Protein AF-A0A840IXZ2-F1 (afdb_monomer)

Secondary structure (DSSP, 8-state):
----S--TTSHHHHHHHTTPPPHHHHHHHHHHHHHHHHHHHHPPPPPP---TT------HHHHHHHHHHHHHS-HHHHHHHHHHHHHHHHHHHHTT----HHHHHHHHHHTTGGGSTTT---S-SSHHHHHHHHHHHHHHHTT--HHHHHHHHHHHHHTTSSS--GGG-HHHHHHHHHHHHHHH-TTGGGS-HHHHHHHHHHS--TTHHHHHHHHHHHHHHHSTTSHHHHHHHTTTHHHHHT-GGG--

Organism: NCBI:txid1181879

Sequence (248 aa):
MTAGRTTLGSRKWAATTRGELSLRDRLAFARDAVVGQLSALTGPRARAAGVAGREPPDTPLVRDVVALAESAYPRALFEHCLRCWWWGSILSTMDELAVDDELLYVSCLLHDFALTERYRVGEAHCFAVHGGDIAFATLAGYGAPTAFAERAAEAVTAHMNVRVSSGLGPEAVALQAAAHLDVGGTRARELPRAAIERVVARHPRDGFTACFLDLMRTEAAQRPHSRAAVLWRLGMRLPASVNPLDRR

Foldseek 3Di:
DDPDPDCQLFLVVCVVQLQFADPVRLVVQLVLLVVLVVCLVVDDAADDWDLPPDDQDDDPLLVQLLVVLVVFDDLLLQLLLVQLLSQLVRVCVVVVFPDDSNLLSSLSSQLQSCLTPVQVDDDGLASLLSSLVVQLVSCVVVVHDNVSSSLSSRLSSQLLGSADDCVSGSSSRSSNQSSCCSQQVRCVRHHDPVSLVVSCVVRPNPCNLVVVLVSLVVSCVVNVRHSSVSCVVVPSNVSRVVHPSPPD

pLDDT: mean 91.69, std 11.73, range [30.89, 98.88]

Solvent-accessible surface area (backbone atoms only — not comparable to full-atom values): 13105 Å² total; per-residue (Å²): 137,87,86,81,86,71,54,79,44,32,55,78,42,29,74,77,46,39,32,46,46,51,76,67,51,48,53,53,52,50,53,50,40,53,54,51,56,57,47,49,77,70,50,64,69,55,44,96,68,81,68,81,87,73,72,83,70,86,45,73,66,46,53,54,51,49,56,50,35,64,75,62,40,61,68,37,56,41,30,46,24,56,46,22,33,56,41,16,55,41,51,23,62,76,68,71,43,86,54,57,63,60,54,36,41,53,25,30,53,32,32,61,47,23,72,28,86,92,46,46,80,68,90,44,32,20,50,33,43,42,7,10,54,50,34,26,54,51,35,44,73,69,66,45,56,66,74,57,20,51,50,29,14,29,14,17,18,24,32,77,39,83,71,61,53,73,90,63,35,46,42,19,42,22,44,19,52,11,47,41,24,74,47,42,31,42,60,53,57,36,46,42,68,70,55,53,52,54,51,41,70,77,36,55,66,68,65,24,61,62,54,51,51,55,46,50,52,52,48,23,68,76,26,64,45,10,62,64,19,50,44,53,76,72,43,49,64,54,40,34,74,67,23,66,86,76,62,129

Radius of gyration: 16.65 Å; Cα contacts (8 Å, |Δi|>4): 376; chains: 1; bounding box: 44×42×48 Å

Mean predicted aligned error: 4.41 Å

Nearest PDB structures (foldseek):
  6dkd-assembly2_C  TM=8.472E-01  e=5.803E-09  Saccharomyces cerevisiae YJM789
  6dk9-assembly4_F  TM=8.385E-01  e=4.805E-09  Saccharomyces cerevisiae YJM789
  6dka-assembly4_F  TM=8.137E-01  e=1.022E-08  Saccharomyces cerevisiae YJM789
  2ot3-assembly1_A  TM=2.450E-01  e=2.446E+00  Homo sapiens

Structure (mmCIF, N/CA/C/O backbone):
data_AF-A0A840IXZ2-F1
#
_entry.id   AF-A0A840IXZ2-F1
#
loop_
_atom_site.group_PDB
_atom_site.id
_atom_site.type_symbol
_atom_site.label_atom_id
_atom_site.label_alt_id
_atom_site.label_comp_id
_atom_site.label_asym_id
_atom_site.label_entity_id
_atom_site.label_seq_id
_atom_site.pdbx_PDB_ins_code
_atom_site.Cartn_x
_atom_site.Cartn_y
_atom_site.Cartn_z
_atom_site.occupancy
_atom_site.B_iso_or_equiv
_atom_site.auth_seq_id
_atom_site.auth_comp_id
_atom_site.auth_asym_id
_atom_site.auth_atom_id
_atom_site.pdbx_PDB_model_num
ATOM 1 N N . MET A 1 1 ? 17.299 4.916 28.066 1.00 30.89 1 MET A N 1
ATOM 2 C CA . MET A 1 1 ? 15.826 4.786 27.997 1.00 30.89 1 MET A CA 1
ATOM 3 C C . MET A 1 1 ? 15.335 5.487 26.734 1.00 30.89 1 MET A C 1
ATOM 5 O O . MET A 1 1 ? 15.218 6.702 26.716 1.00 30.89 1 MET A O 1
ATOM 9 N N . THR A 1 2 ? 15.157 4.744 25.642 1.00 31.33 2 THR A N 1
ATOM 10 C CA . THR A 1 2 ? 14.733 5.247 24.321 1.00 31.33 2 THR A CA 1
ATOM 11 C C . THR A 1 2 ? 13.228 5.051 24.144 1.00 31.33 2 THR A C 1
ATOM 13 O O . THR A 1 2 ? 12.793 4.103 23.496 1.00 31.33 2 THR A O 1
ATOM 16 N N . ALA A 1 3 ? 12.423 5.924 24.745 1.00 31.42 3 ALA A N 1
ATOM 17 C CA . ALA A 1 3 ? 10.995 6.002 24.453 1.00 31.42 3 ALA A CA 1
ATOM 18 C C . ALA A 1 3 ? 10.799 6.825 23.162 1.00 31.42 3 ALA A C 1
ATOM 20 O O . ALA A 1 3 ? 11.215 7.980 23.120 1.00 31.42 3 ALA A O 1
ATOM 21 N N . GLY A 1 4 ? 10.216 6.239 22.103 1.00 36.47 4 GLY A N 1
ATOM 22 C CA . GLY A 1 4 ? 9.693 7.015 20.958 1.00 36.47 4 GLY A CA 1
ATOM 23 C C . GLY A 1 4 ? 9.990 6.534 19.527 1.00 36.47 4 GLY A C 1
ATOM 24 O O . GLY A 1 4 ? 9.574 7.196 18.584 1.00 36.47 4 GLY A O 1
ATOM 25 N N . ARG A 1 5 ? 10.677 5.406 19.309 1.00 46.12 5 ARG A N 1
ATOM 26 C CA . ARG A 1 5 ? 10.828 4.776 17.974 1.00 46.12 5 ARG A CA 1
ATOM 27 C C . ARG A 1 5 ? 9.847 3.594 17.927 1.00 46.12 5 ARG A C 1
ATOM 29 O O . ARG A 1 5 ? 10.038 2.685 18.714 1.00 46.12 5 ARG A O 1
ATOM 36 N N . THR A 1 6 ? 8.770 3.492 17.152 1.00 55.88 6 THR A N 1
ATOM 37 C CA . THR A 1 6 ? 8.300 4.153 15.927 1.00 55.88 6 THR A CA 1
ATOM 38 C C . THR A 1 6 ? 6.788 3.895 15.810 1.00 55.88 6 THR A C 1
ATOM 40 O O . THR A 1 6 ? 6.382 2.799 15.429 1.00 55.88 6 THR A O 1
ATOM 43 N N . THR A 1 7 ? 5.949 4.875 16.149 1.00 72.81 7 THR A N 1
ATOM 44 C CA . THR A 1 7 ? 4.504 4.854 15.833 1.00 72.81 7 THR A CA 1
ATOM 45 C C . THR A 1 7 ? 4.177 5.689 14.597 1.00 72.81 7 THR A C 1
ATOM 47 O O . THR A 1 7 ? 3.025 5.752 14.194 1.00 72.81 7 THR A O 1
ATOM 50 N N . LEU A 1 8 ? 5.173 6.346 13.992 1.00 86.69 8 LEU A N 1
ATOM 51 C CA . LEU A 1 8 ? 4.990 7.165 12.797 1.00 86.69 8 LEU A CA 1
ATOM 52 C C . LEU A 1 8 ? 4.311 6.344 11.701 1.00 86.69 8 LEU A C 1
ATOM 54 O O . LEU A 1 8 ? 4.732 5.229 11.399 1.00 86.69 8 LEU A O 1
ATOM 58 N N . GLY A 1 9 ? 3.259 6.906 11.117 1.00 85.62 9 GLY A N 1
ATOM 59 C CA . GLY A 1 9 ? 2.484 6.248 10.074 1.00 85.62 9 GLY A CA 1
ATOM 60 C C . GLY A 1 9 ? 1.507 5.182 10.559 1.00 85.62 9 GLY A C 1
ATOM 61 O O . GLY A 1 9 ? 0.856 4.599 9.704 1.00 85.62 9 GLY A O 1
ATOM 62 N N . SER A 1 10 ? 1.382 4.933 11.869 1.00 93.38 10 SER A N 1
ATOM 63 C CA . SER A 1 10 ? 0.299 4.097 12.397 1.00 93.38 10 SER A CA 1
ATOM 64 C C . SER A 1 10 ? -1.013 4.865 12.484 1.00 93.38 10 SER A C 1
ATOM 66 O O . SER A 1 10 ? -1.000 6.104 12.521 1.00 93.38 10 SER A O 1
ATOM 68 N N . ARG A 1 11 ? -2.152 4.172 12.615 1.00 93.56 11 ARG A N 1
ATOM 69 C CA . ARG A 1 11 ? -3.431 4.871 12.829 1.00 93.56 11 ARG A CA 1
ATOM 70 C C . ARG A 1 11 ? -3.442 5.656 14.137 1.00 93.56 11 ARG A C 1
ATOM 72 O O . ARG A 1 11 ? -3.972 6.760 14.190 1.00 93.56 11 ARG A O 1
AT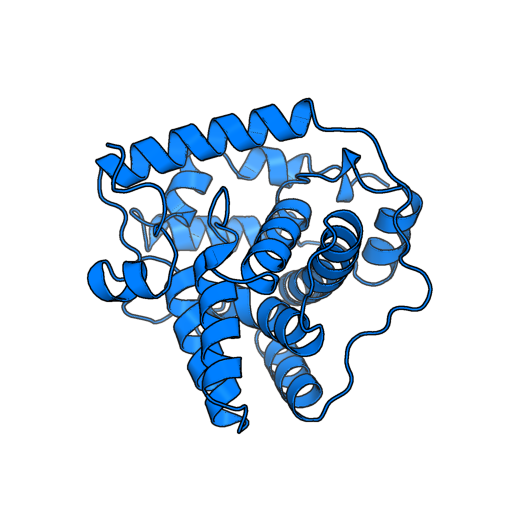OM 79 N N . LYS A 1 12 ? -2.801 5.134 15.190 1.00 93.06 12 LYS A N 1
ATOM 80 C CA . LYS A 1 12 ? -2.682 5.838 16.482 1.00 93.06 12 LYS A CA 1
ATOM 81 C C . LYS A 1 12 ? -1.940 7.169 16.343 1.00 93.06 12 LYS A C 1
ATOM 83 O O . LYS A 1 12 ? -2.316 8.146 16.981 1.00 93.06 12 LYS A O 1
ATOM 88 N N . TRP A 1 13 ? -0.880 7.206 15.537 1.00 93.19 13 TRP A N 1
ATOM 89 C CA . TRP A 1 13 ? -0.180 8.451 15.219 1.00 93.19 13 TRP A CA 1
ATOM 90 C C . TRP A 1 13 ? -1.036 9.361 14.335 1.00 93.19 13 TRP A C 1
ATOM 92 O O . TRP A 1 13 ? -1.151 10.552 14.607 1.00 93.19 13 TRP A O 1
ATOM 102 N N . ALA A 1 14 ? -1.691 8.797 13.321 1.00 93.12 14 ALA A N 1
ATOM 103 C CA . ALA A 1 14 ? -2.552 9.549 12.421 1.00 93.12 14 ALA A CA 1
ATOM 104 C C . ALA A 1 14 ? -3.742 10.208 13.140 1.00 93.12 14 ALA A C 1
ATOM 106 O O . ALA A 1 14 ? -4.127 11.314 12.778 1.00 93.12 14 ALA A O 1
ATOM 107 N N . ALA A 1 15 ? -4.274 9.589 14.195 1.00 92.12 15 ALA A N 1
ATOM 108 C CA . ALA A 1 15 ? -5.364 10.149 14.991 1.00 92.12 15 ALA A CA 1
ATOM 109 C C . ALA A 1 15 ? -5.005 11.491 15.655 1.00 92.12 15 ALA A C 1
ATOM 111 O O . ALA A 1 15 ? -5.891 12.307 15.899 1.00 92.12 15 ALA A O 1
ATOM 112 N N . THR A 1 16 ? -3.721 11.743 15.941 1.00 92.19 16 THR A N 1
ATOM 113 C CA . THR A 1 16 ? -3.273 12.995 16.573 1.00 92.19 16 THR A CA 1
ATOM 114 C C . THR A 1 16 ? -2.651 13.976 15.587 1.00 92.19 16 THR A C 1
ATOM 116 O O . THR A 1 16 ? -2.766 15.182 15.786 1.00 92.19 16 THR A O 1
ATOM 119 N N . THR A 1 17 ? -2.008 13.493 14.522 1.00 92.56 17 THR A N 1
ATOM 120 C CA . THR A 1 17 ? -1.293 14.347 13.555 1.00 92.56 17 THR A CA 1
ATOM 121 C C . THR A 1 17 ? -2.028 14.540 12.236 1.00 92.56 17 THR A C 1
ATOM 123 O O . THR A 1 17 ? -1.580 15.315 11.393 1.00 92.56 17 THR A O 1
ATOM 126 N N . ARG A 1 18 ? -3.104 13.780 11.997 1.00 92.19 18 ARG A N 1
ATOM 127 C CA . ARG A 1 18 ? -3.798 13.675 10.703 1.00 92.19 18 ARG A CA 1
ATOM 128 C C . ARG A 1 18 ? -2.861 13.339 9.534 1.00 92.19 18 ARG A C 1
ATOM 130 O O . ARG A 1 18 ? -3.165 13.643 8.385 1.00 92.19 18 ARG A O 1
ATOM 137 N N . GLY A 1 19 ? -1.706 12.727 9.800 1.00 91.75 19 GLY A N 1
ATOM 138 C CA . GLY A 1 19 ? -0.713 12.408 8.775 1.00 91.75 19 GLY A CA 1
ATOM 139 C C . GLY A 1 19 ? 0.355 13.476 8.529 1.00 91.75 19 GLY A C 1
ATOM 140 O O . GLY A 1 19 ? 1.213 13.271 7.667 1.00 91.75 19 GLY A O 1
ATOM 141 N N . GLU A 1 20 ? 0.327 14.592 9.258 1.00 94.56 20 GLU A N 1
ATOM 142 C CA . GLU A 1 20 ? 1.314 15.659 9.119 1.00 94.56 20 GLU A CA 1
ATOM 143 C C . GLU A 1 20 ? 2.621 15.311 9.846 1.00 94.56 20 GLU A C 1
ATOM 145 O O . GLU A 1 20 ? 2.628 14.906 11.010 1.00 94.56 20 GLU A O 1
ATOM 150 N N . LEU A 1 21 ? 3.755 15.473 9.161 1.00 93.44 21 LEU A N 1
ATOM 151 C CA . LEU A 1 21 ? 5.077 15.317 9.761 1.00 93.44 21 LEU A CA 1
ATOM 152 C C . LEU A 1 21 ? 5.586 16.659 10.287 1.00 93.44 21 LEU A C 1
ATOM 154 O O . LEU A 1 21 ? 5.724 17.620 9.519 1.00 93.44 21 LEU A O 1
ATOM 158 N N . SER A 1 22 ? 5.991 16.697 11.559 1.00 93.12 22 SER A N 1
ATOM 159 C CA . SER A 1 22 ? 6.751 17.827 12.102 1.00 93.12 22 SER A CA 1
ATOM 160 C C . SER A 1 22 ? 8.110 17.969 11.402 1.00 93.12 22 SER A C 1
ATOM 162 O O . SER A 1 22 ? 8.598 17.043 10.752 1.00 93.12 22 SER A O 1
ATOM 164 N N . LEU A 1 23 ? 8.790 19.110 11.564 1.00 92.25 23 LEU A N 1
ATOM 165 C CA . LEU A 1 23 ? 10.150 19.299 11.030 1.00 92.25 23 LEU A CA 1
ATOM 166 C C . LEU A 1 23 ? 11.119 18.190 11.474 1.00 92.25 23 LEU A C 1
ATOM 168 O O . LEU A 1 23 ? 11.908 17.704 10.665 1.00 92.25 23 LEU A O 1
ATOM 172 N N . ARG A 1 24 ? 11.034 17.770 12.742 1.00 92.31 24 ARG A N 1
ATOM 173 C CA . ARG A 1 24 ? 11.875 16.701 13.297 1.00 92.31 24 ARG A CA 1
ATOM 174 C C . ARG A 1 24 ? 11.543 15.349 12.668 1.00 92.31 24 ARG A C 1
ATOM 176 O O . ARG A 1 24 ? 12.462 14.631 12.281 1.00 92.31 24 ARG A O 1
ATOM 183 N N . ASP A 1 25 ? 10.257 15.043 12.502 1.00 92.62 25 ASP A N 1
ATOM 184 C CA . ASP A 1 25 ? 9.816 13.787 11.887 1.00 92.62 25 ASP A CA 1
ATOM 185 C C . ASP A 1 25 ? 10.221 13.712 10.416 1.00 92.62 25 ASP A C 1
ATOM 187 O O . ASP A 1 25 ? 10.679 12.668 9.963 1.00 92.62 25 ASP A O 1
ATOM 191 N N . ARG A 1 26 ? 10.139 14.827 9.677 1.00 94.00 26 ARG A N 1
ATOM 192 C CA . ARG A 1 26 ? 10.594 14.895 8.280 1.00 94.00 26 ARG A CA 1
ATOM 193 C C . ARG A 1 26 ? 12.081 14.580 8.148 1.00 94.00 26 ARG A C 1
ATOM 195 O O . ARG A 1 26 ? 12.455 13.813 7.265 1.00 94.00 26 ARG A O 1
ATOM 202 N N . LEU A 1 27 ? 12.921 15.135 9.024 1.00 92.00 27 LEU A N 1
ATOM 203 C CA . LEU A 1 27 ? 14.363 14.867 9.025 1.00 92.00 27 LEU A CA 1
ATOM 204 C C . LEU A 1 27 ? 14.673 13.410 9.394 1.00 92.00 27 LEU A C 1
ATOM 206 O O . LEU A 1 27 ? 15.481 12.766 8.725 1.00 92.00 27 LEU A O 1
ATOM 210 N N . ALA A 1 28 ? 14.017 12.874 10.428 1.00 90.75 28 ALA A N 1
ATOM 211 C CA . ALA A 1 28 ? 14.195 11.484 10.842 1.00 90.75 28 ALA A CA 1
ATOM 212 C C . ALA A 1 28 ? 13.749 10.503 9.747 1.00 90.75 28 ALA A C 1
ATOM 214 O O . ALA A 1 28 ? 14.499 9.596 9.388 1.00 90.75 28 ALA A O 1
ATOM 215 N N . PHE A 1 29 ? 12.571 10.735 9.165 1.00 92.75 29 PHE A N 1
ATOM 216 C CA . PHE A 1 29 ? 12.035 9.941 8.064 1.00 92.75 29 PHE A CA 1
ATOM 217 C C . PHE A 1 29 ? 12.949 9.995 6.837 1.00 92.75 29 PHE A C 1
ATOM 219 O O . PHE A 1 29 ? 13.221 8.965 6.226 1.00 92.75 29 PHE A O 1
ATOM 226 N N . ALA A 1 30 ? 13.475 11.178 6.498 1.00 93.06 30 ALA A N 1
ATOM 227 C CA . ALA A 1 30 ? 14.384 11.334 5.371 1.00 93.06 30 ALA A CA 1
ATOM 228 C C . ALA A 1 30 ? 15.694 10.563 5.557 1.00 93.06 30 ALA A C 1
ATOM 230 O O . ALA A 1 30 ? 16.124 9.849 4.651 1.00 93.06 30 ALA A O 1
ATOM 231 N N . ARG A 1 31 ? 16.300 10.654 6.747 1.00 92.69 31 ARG A N 1
ATOM 232 C CA . ARG A 1 31 ? 17.483 9.859 7.0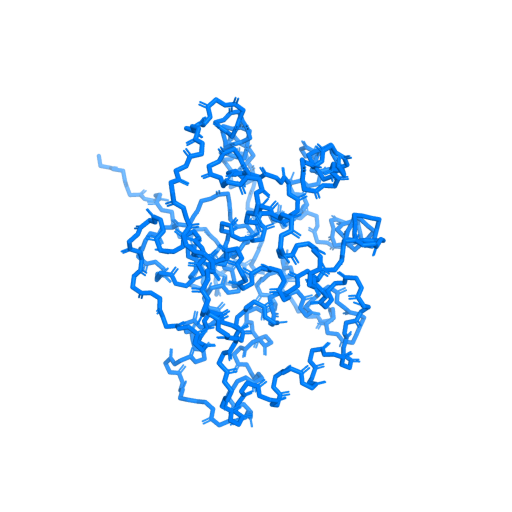96 1.00 92.69 31 ARG A CA 1
ATOM 233 C C . ARG A 1 31 ? 17.200 8.369 6.931 1.00 92.69 31 ARG A C 1
ATOM 235 O O . ARG A 1 31 ? 17.983 7.665 6.297 1.00 92.69 31 ARG A O 1
ATOM 242 N N . ASP A 1 32 ? 16.091 7.893 7.488 1.00 90.69 32 ASP A N 1
ATOM 243 C CA . ASP A 1 32 ? 15.745 6.476 7.441 1.00 90.69 32 ASP A CA 1
ATOM 244 C C . ASP A 1 32 ? 15.507 6.020 5.990 1.00 90.69 32 ASP A C 1
ATOM 246 O O . ASP A 1 32 ? 15.979 4.946 5.612 1.00 90.69 32 ASP A O 1
ATOM 250 N N . ALA A 1 33 ? 14.863 6.845 5.153 1.00 90.12 33 ALA A N 1
ATOM 251 C CA . ALA A 1 33 ? 14.629 6.565 3.733 1.00 90.12 33 ALA A CA 1
ATOM 252 C C . ALA A 1 33 ? 15.939 6.397 2.951 1.00 90.12 33 ALA A C 1
ATOM 254 O O . ALA A 1 33 ? 16.087 5.431 2.201 1.00 90.12 33 ALA A O 1
ATOM 255 N N . VAL A 1 34 ? 16.913 7.286 3.173 1.00 88.56 34 VAL A N 1
ATOM 256 C CA . VAL A 1 34 ? 18.246 7.197 2.554 1.00 88.56 34 VAL A CA 1
ATOM 257 C C . VAL A 1 34 ? 18.962 5.915 2.987 1.00 88.56 34 VAL A C 1
ATOM 259 O O . VAL A 1 34 ? 19.472 5.175 2.146 1.00 88.56 34 VAL A O 1
ATOM 262 N N . VAL A 1 35 ? 18.949 5.595 4.286 1.00 86.38 35 VAL A N 1
ATOM 263 C CA . VAL A 1 35 ? 19.539 4.347 4.806 1.00 86.38 35 VAL A CA 1
ATOM 264 C C . VAL A 1 35 ? 18.859 3.116 4.194 1.00 86.38 35 VAL A C 1
ATOM 266 O O . VAL A 1 35 ? 19.535 2.147 3.839 1.00 86.38 35 VAL A O 1
ATOM 269 N N . GLY A 1 36 ? 17.533 3.146 4.042 1.00 83.00 36 GLY A N 1
ATOM 270 C CA . GLY A 1 36 ? 16.759 2.082 3.404 1.00 83.00 36 GLY A CA 1
ATOM 271 C C . GLY A 1 36 ? 17.148 1.866 1.941 1.00 83.00 36 GLY A C 1
ATOM 272 O O . GLY A 1 36 ? 17.416 0.732 1.545 1.00 83.00 36 GLY A O 1
ATOM 273 N N . GLN A 1 37 ? 17.259 2.944 1.160 1.00 81.44 37 GLN A N 1
ATOM 274 C CA . GLN A 1 37 ? 17.685 2.880 -0.243 1.00 81.44 37 GLN A CA 1
ATOM 275 C C . GLN A 1 37 ? 19.104 2.318 -0.395 1.00 81.44 37 GLN A C 1
ATOM 277 O O . GLN A 1 37 ? 19.325 1.435 -1.221 1.00 81.44 37 GLN A O 1
ATOM 282 N N . LEU A 1 38 ? 20.055 2.769 0.430 1.00 83.19 38 LEU A N 1
ATOM 283 C CA . LEU A 1 38 ? 21.427 2.251 0.406 1.00 83.19 38 LEU A CA 1
ATOM 284 C C . LEU A 1 38 ? 21.480 0.759 0.755 1.00 83.19 38 LEU A C 1
ATOM 286 O O . LEU A 1 38 ? 22.187 -0.005 0.102 1.00 83.19 38 LEU A O 1
ATOM 290 N N . SER A 1 39 ? 20.685 0.330 1.737 1.00 79.19 39 SER A N 1
ATOM 291 C CA . SER A 1 39 ? 20.615 -1.077 2.148 1.00 79.19 39 SER A CA 1
ATOM 292 C C . SER A 1 39 ? 20.048 -1.977 1.041 1.00 79.19 39 SER A C 1
ATOM 294 O O . SER A 1 39 ? 20.476 -3.118 0.893 1.00 79.19 39 SER A O 1
ATOM 296 N N . ALA A 1 40 ? 19.127 -1.472 0.211 1.00 77.38 40 ALA A N 1
ATOM 297 C CA . ALA A 1 40 ? 18.591 -2.217 -0.931 1.00 77.38 40 ALA A CA 1
ATOM 298 C C . ALA A 1 40 ? 19.651 -2.492 -2.022 1.00 77.38 40 ALA A C 1
ATOM 300 O O . ALA A 1 40 ? 19.559 -3.494 -2.735 1.00 77.38 40 ALA A O 1
ATOM 301 N N . LEU A 1 41 ? 20.689 -1.650 -2.130 1.00 76.06 41 LEU A N 1
ATOM 302 C CA . LEU A 1 41 ? 21.799 -1.833 -3.076 1.00 76.06 41 LEU A CA 1
ATOM 303 C C . LEU A 1 41 ? 22.804 -2.906 -2.642 1.00 76.06 41 LEU A C 1
ATOM 305 O O . LEU A 1 41 ? 23.556 -3.404 -3.481 1.00 76.06 41 LEU A O 1
ATOM 309 N N . THR A 1 42 ? 22.836 -3.269 -1.361 1.00 77.25 42 THR A N 1
ATOM 310 C CA . THR A 1 42 ? 23.760 -4.266 -0.790 1.00 77.25 42 THR A CA 1
ATOM 311 C C . THR A 1 42 ? 23.038 -5.467 -0.178 1.00 77.25 42 THR A C 1
ATOM 313 O O . THR A 1 42 ? 23.688 -6.346 0.385 1.00 77.25 42 THR A O 1
ATOM 316 N N . GLY A 1 43 ? 21.710 -5.523 -0.317 1.00 67.75 43 GLY A N 1
ATOM 317 C CA . GLY A 1 43 ? 20.861 -6.571 0.237 1.00 67.75 43 GLY A CA 1
ATOM 318 C C . GLY A 1 43 ? 21.197 -7.984 -0.259 1.00 67.75 43 GLY A C 1
ATOM 319 O O . GLY A 1 43 ? 21.894 -8.151 -1.271 1.00 67.75 43 GLY A O 1
ATOM 320 N N . PRO A 1 44 ? 20.705 -9.010 0.460 1.00 72.94 44 PRO A N 1
ATOM 321 C CA . PRO A 1 44 ? 20.995 -10.404 0.160 1.00 72.94 44 PRO A CA 1
ATOM 322 C C . PRO A 1 44 ? 20.554 -10.790 -1.258 1.00 72.94 44 PRO A C 1
ATOM 324 O O . PRO A 1 44 ? 19.644 -10.204 -1.845 1.00 72.94 44 PRO A O 1
ATOM 327 N N . ARG A 1 45 ? 21.246 -11.782 -1.826 1.00 74.44 45 ARG A N 1
ATOM 328 C CA . ARG A 1 45 ? 20.915 -12.350 -3.140 1.00 74.44 45 ARG A CA 1
ATOM 329 C C . ARG A 1 45 ? 19.708 -13.280 -3.054 1.00 74.44 45 ARG A C 1
ATOM 331 O O . ARG A 1 45 ? 19.311 -13.691 -1.964 1.00 74.44 45 ARG A O 1
ATOM 338 N N . ALA A 1 46 ? 19.181 -13.611 -4.230 1.00 73.50 46 ALA A N 1
ATOM 339 C CA . ALA A 1 46 ? 17.953 -14.361 -4.400 1.00 73.50 46 ALA A CA 1
ATOM 340 C C . ALA A 1 46 ? 17.914 -15.628 -3.543 1.00 73.50 46 ALA A C 1
ATOM 342 O O . ALA A 1 46 ? 18.855 -16.425 -3.548 1.00 73.50 46 ALA A O 1
ATOM 343 N N . ARG A 1 47 ? 16.806 -15.802 -2.825 1.00 74.12 47 ARG A N 1
ATOM 344 C CA . ARG A 1 47 ? 16.481 -17.029 -2.094 1.00 74.12 47 ARG A CA 1
ATOM 345 C C . ARG A 1 47 ? 15.439 -17.811 -2.883 1.00 74.12 47 ARG A C 1
ATOM 347 O O . ARG A 1 47 ? 14.737 -17.246 -3.720 1.00 74.12 47 ARG A O 1
ATOM 354 N N . ALA A 1 48 ? 15.342 -19.116 -2.636 1.00 63.72 48 ALA A N 1
ATOM 355 C CA . ALA A 1 48 ? 14.241 -19.897 -3.185 1.00 63.72 48 ALA A CA 1
ATOM 356 C C . ALA A 1 48 ? 12.922 -19.290 -2.686 1.00 63.72 48 ALA A C 1
ATOM 358 O O . ALA A 1 48 ? 12.690 -19.206 -1.484 1.00 63.72 48 ALA A O 1
ATOM 359 N N . ALA A 1 49 ? 12.093 -18.832 -3.618 1.00 61.91 49 ALA A N 1
ATOM 360 C CA . ALA A 1 49 ? 10.809 -18.221 -3.331 1.00 61.91 49 ALA A CA 1
ATOM 361 C C . ALA A 1 49 ? 9.757 -18.916 -4.198 1.00 61.91 49 ALA A C 1
ATOM 363 O O . ALA A 1 49 ? 9.801 -18.852 -5.432 1.00 61.91 49 ALA A O 1
ATOM 364 N N . GLY A 1 50 ? 8.854 -19.650 -3.552 1.00 57.44 50 GLY A N 1
ATOM 365 C CA . GLY A 1 50 ? 7.760 -20.333 -4.229 1.00 57.44 50 GLY A CA 1
ATOM 366 C C . GLY A 1 50 ? 6.673 -19.337 -4.624 1.00 57.44 50 GLY A C 1
ATOM 367 O O . GLY A 1 50 ? 6.132 -18.649 -3.769 1.00 57.44 50 GLY A O 1
ATOM 368 N N . VAL A 1 51 ? 6.346 -19.275 -5.916 1.00 55.47 51 VAL A N 1
ATOM 369 C CA . VAL A 1 51 ? 5.142 -18.582 -6.436 1.00 55.47 51 VAL A CA 1
ATOM 370 C C . VAL A 1 51 ? 4.144 -19.591 -7.022 1.00 55.47 51 VAL A C 1
ATOM 372 O O . VAL A 1 51 ? 3.059 -19.227 -7.454 1.00 55.47 51 VAL A O 1
ATOM 375 N N . ALA A 1 52 ? 4.524 -20.868 -7.108 1.00 54.88 52 ALA A N 1
ATOM 376 C CA . ALA A 1 52 ? 3.722 -21.886 -7.772 1.00 54.88 52 ALA A CA 1
ATOM 377 C C . ALA A 1 52 ? 2.496 -22.250 -6.922 1.00 54.88 52 ALA A C 1
ATOM 379 O O . ALA A 1 52 ? 2.645 -22.620 -5.760 1.00 54.88 52 ALA A O 1
ATOM 380 N N . GLY A 1 53 ? 1.307 -22.161 -7.523 1.00 61.34 53 GLY A N 1
ATOM 381 C CA . GLY A 1 53 ? 0.056 -22.652 -6.939 1.00 61.34 53 GLY A CA 1
ATOM 382 C C . GLY A 1 53 ? -0.649 -21.718 -5.950 1.00 61.34 53 GLY A C 1
ATOM 383 O O . GLY A 1 53 ? -1.631 -22.148 -5.355 1.00 61.34 53 GLY A O 1
ATOM 384 N N . ARG A 1 54 ? -0.194 -20.469 -5.763 1.00 78.12 54 ARG A N 1
ATOM 385 C CA . ARG A 1 54 ? -1.003 -19.445 -5.076 1.00 78.12 54 ARG A CA 1
ATOM 386 C C . ARG A 1 54 ? -1.990 -18.836 -6.069 1.00 78.12 54 ARG A C 1
ATOM 388 O O . ARG A 1 54 ? -1.583 -18.455 -7.159 1.00 78.12 54 ARG A O 1
ATOM 395 N N . GLU A 1 55 ? -3.245 -18.707 -5.668 1.00 88.25 55 GLU A N 1
ATOM 396 C CA . GLU A 1 55 ? -4.269 -17.932 -6.374 1.00 88.25 55 GLU A CA 1
ATOM 397 C C . GLU A 1 55 ? -4.810 -16.860 -5.423 1.00 88.25 55 GLU A C 1
ATOM 399 O O . GLU A 1 55 ? -4.765 -17.073 -4.207 1.00 88.25 55 GLU A O 1
ATOM 404 N N . PRO A 1 56 ? -5.282 -15.712 -5.940 1.00 92.00 56 PRO A N 1
ATOM 405 C CA . PRO A 1 56 ? -5.930 -14.710 -5.108 1.00 92.00 56 PRO A CA 1
ATOM 406 C C . PRO A 1 56 ? -7.107 -15.316 -4.330 1.00 92.00 56 PRO A C 1
ATOM 408 O O . PRO A 1 56 ? -7.817 -16.164 -4.880 1.00 92.00 56 PRO A O 1
ATOM 411 N N . PRO A 1 57 ? -7.353 -14.878 -3.083 1.00 95.25 57 PRO A N 1
ATOM 412 C CA . PRO A 1 57 ? -8.560 -15.253 -2.355 1.00 95.25 57 PRO A CA 1
ATOM 413 C C . PRO A 1 57 ? -9.823 -14.939 -3.174 1.00 95.25 57 PRO A C 1
ATOM 415 O O . PRO A 1 57 ? -9.879 -13.918 -3.851 1.00 95.25 57 PRO A O 1
ATOM 418 N N . ASP A 1 58 ? -10.847 -15.794 -3.107 1.00 96.19 58 ASP A N 1
ATOM 419 C CA . ASP A 1 58 ? -12.099 -15.634 -3.872 1.00 96.19 58 ASP A CA 1
ATOM 420 C C . ASP A 1 58 ? -13.333 -15.650 -2.955 1.00 96.19 58 ASP A C 1
ATOM 422 O O . ASP A 1 58 ? -14.236 -16.491 -3.039 1.00 96.19 58 ASP A O 1
ATOM 426 N N . THR A 1 59 ? -13.358 -14.711 -2.014 1.00 98.06 59 THR A N 1
ATOM 427 C CA . THR A 1 59 ? -14.501 -14.494 -1.122 1.00 98.06 59 THR A CA 1
ATOM 428 C C . THR A 1 59 ? -15.464 -13.456 -1.711 1.00 98.06 59 THR A C 1
ATOM 430 O O . THR A 1 59 ? -15.083 -12.680 -2.592 1.00 98.06 59 THR A O 1
ATOM 433 N N . PRO A 1 60 ? -16.727 -13.391 -1.243 1.00 98.38 60 PRO A N 1
ATOM 434 C CA . PRO A 1 60 ? -17.645 -12.324 -1.642 1.00 98.38 60 PRO A CA 1
ATOM 435 C C . PRO A 1 60 ? -17.067 -10.921 -1.410 1.00 98.38 60 PRO A C 1
ATOM 437 O O . PRO A 1 60 ? -17.088 -10.105 -2.326 1.00 98.38 60 PRO A O 1
ATOM 440 N N . LEU A 1 61 ? -16.463 -10.690 -0.236 1.00 98.50 61 LEU A N 1
ATOM 441 C CA . LEU A 1 61 ? -15.817 -9.421 0.107 1.00 98.50 61 LEU A CA 1
ATOM 442 C C . LEU A 1 61 ? -14.721 -9.061 -0.900 1.00 98.50 61 LEU A C 1
ATOM 444 O O . LEU A 1 61 ? -14.646 -7.923 -1.359 1.00 98.50 61 LEU A O 1
ATOM 448 N N . VAL A 1 62 ? -13.883 -10.030 -1.269 1.00 98.56 62 VAL A N 1
ATOM 449 C CA . VAL A 1 62 ? -12.824 -9.807 -2.254 1.00 98.56 62 VAL A CA 1
ATOM 450 C C . VAL A 1 62 ? -13.396 -9.442 -3.615 1.00 98.56 62 VAL A C 1
ATOM 452 O O . VAL A 1 62 ? -12.919 -8.488 -4.223 1.00 98.56 62 VAL A O 1
ATOM 455 N N . ARG A 1 63 ? -14.428 -10.145 -4.090 1.00 98.56 63 ARG A N 1
ATOM 456 C CA . ARG A 1 63 ? -15.064 -9.823 -5.375 1.00 98.56 63 ARG A CA 1
ATOM 457 C C . ARG A 1 63 ? -15.638 -8.405 -5.389 1.00 98.56 63 ARG A C 1
ATOM 459 O O . ARG A 1 63 ? -15.428 -7.690 -6.368 1.00 98.56 63 ARG A O 1
ATOM 466 N N . ASP A 1 64 ? -16.275 -7.977 -4.300 1.00 98.56 64 ASP A N 1
ATOM 467 C CA . ASP A 1 64 ? -16.803 -6.614 -4.162 1.00 98.56 64 ASP A CA 1
ATOM 468 C C . ASP A 1 64 ? -15.680 -5.561 -4.187 1.00 98.56 64 ASP A C 1
ATOM 470 O O . ASP A 1 64 ? -15.769 -4.562 -4.906 1.00 98.56 64 ASP A O 1
ATOM 474 N N . VAL A 1 65 ? -14.578 -5.802 -3.464 1.00 98.62 65 VAL A N 1
ATOM 475 C CA . VAL A 1 65 ? -13.418 -4.894 -3.434 1.00 98.62 65 VAL A CA 1
ATOM 476 C C . VAL A 1 65 ? -12.684 -4.860 -4.780 1.00 98.62 65 VAL A C 1
ATOM 478 O O . VAL A 1 65 ? -12.261 -3.786 -5.208 1.00 98.62 65 VAL A O 1
ATOM 481 N N . VAL A 1 66 ? -12.555 -5.994 -5.476 1.00 98.62 66 VAL A N 1
ATOM 482 C CA . VAL A 1 66 ? -11.965 -6.064 -6.824 1.00 98.62 66 VAL A CA 1
ATOM 483 C C . VAL A 1 66 ? -12.795 -5.246 -7.809 1.00 98.62 66 VAL A C 1
ATOM 485 O O . VAL A 1 66 ? -12.232 -4.402 -8.504 1.00 98.62 66 VAL A O 1
ATOM 488 N N . ALA A 1 67 ? -14.118 -5.431 -7.828 1.00 98.38 67 ALA A N 1
ATOM 489 C CA . ALA A 1 67 ? -15.009 -4.676 -8.707 1.00 98.38 67 ALA A CA 1
A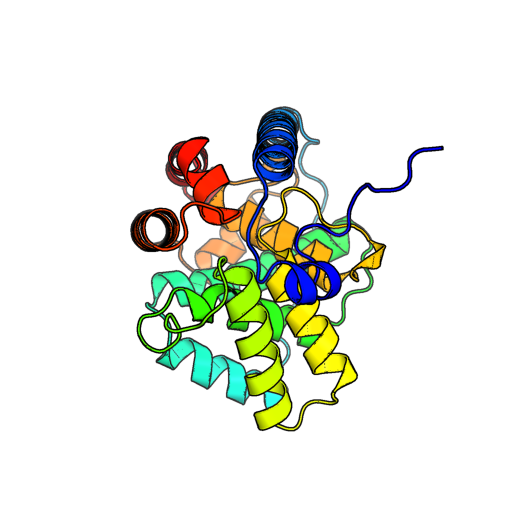TOM 490 C C . ALA A 1 67 ? -14.935 -3.165 -8.429 1.00 98.38 67 ALA A C 1
ATOM 492 O O . ALA A 1 67 ? -14.867 -2.350 -9.355 1.00 98.38 67 ALA A O 1
ATOM 493 N N . LEU A 1 68 ? -14.883 -2.779 -7.150 1.00 98.38 68 LEU A N 1
ATOM 494 C CA . LEU A 1 68 ? -14.698 -1.386 -6.762 1.00 98.38 68 LEU A CA 1
ATOM 495 C C . LEU A 1 68 ? -13.355 -0.833 -7.262 1.00 98.38 68 LEU A C 1
ATOM 497 O O . LEU A 1 68 ? -13.338 0.224 -7.895 1.00 98.38 68 LEU A O 1
ATOM 501 N N . ALA A 1 69 ? -12.251 -1.537 -7.002 1.00 98.00 69 ALA A N 1
ATOM 502 C CA . ALA A 1 69 ? -10.903 -1.123 -7.386 1.00 98.00 69 ALA A CA 1
ATOM 503 C C . ALA A 1 69 ? -10.752 -0.995 -8.908 1.00 98.00 69 ALA A C 1
ATOM 505 O O . ALA A 1 69 ? -10.233 0.014 -9.388 1.00 98.00 69 ALA A O 1
ATOM 506 N N . GLU A 1 70 ? -11.268 -1.959 -9.671 1.00 97.00 70 GLU A N 1
ATOM 507 C CA . GLU A 1 70 ? -11.243 -1.930 -11.135 1.00 97.00 70 GLU A CA 1
ATOM 508 C C . GLU A 1 70 ? -12.003 -0.718 -11.699 1.00 97.00 70 GLU A C 1
ATOM 510 O O . GLU A 1 70 ? -11.553 -0.102 -12.663 1.00 97.00 70 GLU A O 1
ATOM 515 N N . SER A 1 71 ? -13.111 -0.318 -11.064 1.00 96.81 71 SER A N 1
ATOM 516 C CA . SER A 1 71 ? -13.880 0.866 -11.473 1.00 96.81 71 SER A CA 1
ATOM 517 C C . SER A 1 71 ? -13.260 2.208 -11.053 1.00 96.81 71 SER A C 1
ATOM 519 O O . SER A 1 71 ? -13.576 3.244 -11.642 1.00 96.81 71 SER A O 1
ATOM 521 N N . ALA A 1 72 ? -12.423 2.217 -10.011 1.00 96.12 72 ALA A N 1
ATOM 522 C CA . ALA A 1 72 ? -11.914 3.439 -9.387 1.00 96.12 72 ALA A CA 1
ATOM 523 C C . ALA A 1 72 ? -10.527 3.855 -9.899 1.00 96.12 72 ALA A C 1
ATOM 525 O O . ALA A 1 72 ? -10.215 5.049 -9.942 1.00 96.12 72 ALA A O 1
ATOM 526 N N . TYR A 1 73 ? -9.686 2.887 -10.264 1.00 97.69 73 TYR A N 1
ATOM 527 C CA . TYR A 1 73 ? -8.299 3.138 -10.630 1.00 97.69 73 TYR A CA 1
ATOM 528 C C . TYR A 1 73 ? -8.085 3.315 -12.136 1.00 97.69 73 TYR A C 1
ATOM 530 O O . TYR A 1 73 ? -8.682 2.610 -12.949 1.00 97.69 73 TYR A O 1
ATOM 538 N N . PRO A 1 74 ? -7.111 4.153 -12.541 1.00 96.88 74 PRO A N 1
ATOM 539 C CA . PRO A 1 74 ? -6.454 3.970 -13.828 1.00 96.88 74 PRO A CA 1
ATOM 540 C C . PRO A 1 74 ? -5.880 2.549 -13.925 1.00 96.88 74 PRO A C 1
ATOM 542 O O . PRO A 1 74 ? -5.300 2.053 -12.956 1.00 96.88 74 PRO A O 1
ATOM 545 N N . ARG A 1 75 ? -5.957 1.917 -15.105 1.00 97.38 75 ARG A N 1
ATOM 546 C CA . ARG A 1 75 ? -5.526 0.517 -15.294 1.00 97.38 75 ARG A CA 1
ATOM 547 C C . ARG A 1 75 ? -4.132 0.229 -14.731 1.00 97.38 75 ARG A C 1
ATOM 549 O O . ARG A 1 75 ? -3.946 -0.772 -14.050 1.00 97.38 75 ARG A O 1
ATOM 556 N N . ALA A 1 76 ? -3.168 1.117 -14.973 1.00 97.69 76 ALA A N 1
ATOM 557 C CA . ALA A 1 76 ? -1.792 0.923 -14.523 1.00 97.69 76 ALA A CA 1
ATOM 558 C C . ALA A 1 76 ? -1.647 0.879 -12.986 1.00 97.69 76 ALA A C 1
ATOM 560 O O . ALA A 1 76 ? -0.781 0.168 -12.476 1.00 97.69 76 ALA A O 1
ATOM 561 N N . LEU A 1 77 ? -2.500 1.608 -12.254 1.00 98.00 77 LEU A N 1
ATOM 562 C CA . LEU A 1 77 ? -2.522 1.610 -10.789 1.00 98.00 77 LEU A CA 1
ATOM 563 C C . LEU A 1 77 ? -3.283 0.396 -10.233 1.00 98.00 77 LEU A C 1
ATOM 565 O O . LEU A 1 77 ? -2.859 -0.191 -9.245 1.00 98.00 77 LEU A O 1
ATOM 569 N N . PHE A 1 78 ? -4.336 -0.057 -10.918 1.00 98.50 78 PHE A N 1
ATOM 570 C CA . PHE A 1 78 ? -5.003 -1.314 -10.571 1.00 98.50 78 PHE A CA 1
ATOM 571 C C . PHE A 1 78 ? -4.051 -2.518 -10.679 1.00 98.50 78 PHE A C 1
ATOM 573 O O . PHE A 1 78 ? -3.946 -3.316 -9.750 1.00 98.50 78 PHE A O 1
ATOM 580 N N . GLU A 1 79 ? -3.283 -2.612 -11.770 1.00 98.50 79 GLU A N 1
ATOM 581 C CA . GLU A 1 79 ? -2.273 -3.670 -11.938 1.00 98.50 79 GLU A CA 1
ATOM 582 C C . GLU A 1 79 ? -1.175 -3.597 -10.867 1.00 98.50 79 GLU A C 1
ATOM 584 O O . GLU A 1 79 ? -0.669 -4.627 -10.429 1.00 98.50 79 GLU A O 1
ATOM 589 N N . HIS A 1 80 ? -0.823 -2.392 -10.404 1.00 98.56 80 HIS A N 1
ATOM 590 C CA . HIS A 1 80 ? 0.081 -2.209 -9.267 1.00 98.56 80 HIS A CA 1
ATOM 591 C C . HIS A 1 80 ? -0.473 -2.825 -7.985 1.00 98.56 80 HIS A C 1
ATOM 593 O O . HIS A 1 80 ? 0.222 -3.611 -7.345 1.00 98.56 80 HIS A O 1
ATOM 599 N N . CYS A 1 81 ? -1.731 -2.547 -7.645 1.00 98.62 81 CYS A N 1
ATOM 600 C CA . CYS A 1 81 ? -2.383 -3.152 -6.488 1.00 98.62 81 CYS A CA 1
ATOM 601 C C . CYS A 1 81 ? -2.381 -4.689 -6.561 1.00 98.62 81 CYS A C 1
ATOM 603 O O . CYS A 1 81 ? -2.072 -5.353 -5.570 1.00 98.62 81 CYS A O 1
ATOM 605 N N . LEU A 1 82 ? -2.651 -5.261 -7.741 1.00 98.38 82 LEU A N 1
ATOM 606 C CA . LEU A 1 82 ? -2.610 -6.711 -7.955 1.00 98.38 82 LEU A CA 1
ATOM 607 C C . LEU A 1 82 ? -1.192 -7.279 -7.796 1.00 98.38 82 LEU A C 1
ATOM 609 O O . LEU A 1 82 ? -1.001 -8.282 -7.105 1.00 98.38 82 LEU A O 1
ATOM 613 N N . ARG A 1 83 ? -0.176 -6.620 -8.371 1.00 98.38 83 ARG A N 1
ATOM 614 C CA . ARG A 1 83 ? 1.235 -6.994 -8.168 1.00 98.38 83 ARG A CA 1
ATOM 615 C C . ARG A 1 83 ? 1.648 -6.913 -6.703 1.00 98.38 83 ARG A C 1
ATOM 617 O O . ARG A 1 83 ? 2.353 -7.803 -6.234 1.00 98.38 83 ARG A O 1
ATOM 624 N N . CYS A 1 84 ? 1.194 -5.899 -5.967 1.00 98.62 84 CYS A N 1
ATOM 625 C CA . CYS A 1 84 ? 1.498 -5.750 -4.547 1.00 98.62 84 CYS A CA 1
ATOM 626 C C . CYS A 1 84 ? 1.046 -6.961 -3.727 1.00 98.62 84 CYS A C 1
ATOM 628 O O . CYS A 1 84 ? 1.782 -7.392 -2.844 1.00 98.62 84 CYS A O 1
ATOM 630 N N . TRP A 1 85 ? -0.087 -7.588 -4.045 1.00 98.38 85 TRP A N 1
ATOM 631 C CA . TRP A 1 85 ? -0.455 -8.823 -3.352 1.00 98.38 85 TRP A CA 1
ATOM 632 C C . TRP A 1 85 ? 0.483 -9.988 -3.674 1.00 98.38 85 TRP A C 1
ATOM 634 O O . TRP A 1 85 ? 0.897 -10.704 -2.763 1.00 98.38 85 TRP A O 1
ATOM 644 N N . TRP A 1 86 ? 0.885 -10.158 -4.937 1.00 97.50 86 TRP A N 1
ATOM 645 C CA . TRP A 1 86 ? 1.858 -11.190 -5.312 1.00 97.50 86 TRP A CA 1
ATOM 646 C C . TRP A 1 86 ? 3.197 -10.993 -4.605 1.00 97.50 86 TRP A C 1
ATOM 648 O O . TRP A 1 86 ? 3.762 -11.931 -4.043 1.00 97.50 86 TRP A O 1
ATOM 658 N N . TRP A 1 87 ? 3.698 -9.761 -4.589 1.00 97.69 87 TRP A N 1
ATOM 659 C CA . TRP A 1 87 ? 4.916 -9.409 -3.872 1.00 97.69 87 TRP A CA 1
ATOM 660 C C . TRP A 1 87 ? 4.775 -9.628 -2.372 1.00 97.69 87 TRP A C 1
ATOM 662 O O . TRP A 1 87 ? 5.634 -10.270 -1.774 1.00 97.69 87 TRP A O 1
ATOM 672 N N . GLY A 1 88 ? 3.681 -9.161 -1.773 1.00 97.12 88 GLY A N 1
ATOM 673 C CA . GLY A 1 88 ? 3.398 -9.334 -0.353 1.00 97.12 88 GLY A CA 1
ATOM 674 C C . GLY A 1 88 ? 3.323 -10.809 0.026 1.00 97.12 88 GLY A C 1
ATOM 675 O O . GLY A 1 88 ? 3.949 -11.219 0.996 1.00 97.12 88 GLY A O 1
ATOM 676 N N . SER A 1 89 ? 2.660 -11.626 -0.790 1.00 95.62 89 SER A N 1
ATOM 677 C CA . SER A 1 89 ? 2.573 -13.082 -0.649 1.00 95.62 89 SER A CA 1
ATOM 678 C C . SER A 1 89 ? 3.943 -13.765 -0.647 1.00 95.62 89 SER A C 1
ATOM 680 O O . SER A 1 89 ? 4.247 -14.583 0.228 1.00 95.62 89 SER A O 1
ATOM 682 N N . ILE A 1 90 ? 4.786 -13.423 -1.626 1.00 94.75 90 ILE A N 1
ATOM 683 C CA . ILE A 1 90 ? 6.126 -13.997 -1.774 1.00 94.75 90 ILE A CA 1
ATOM 684 C C . ILE A 1 90 ? 7.017 -13.580 -0.604 1.00 94.75 90 ILE A C 1
ATOM 686 O O . ILE A 1 90 ? 7.626 -14.430 0.046 1.00 94.75 90 ILE A O 1
ATOM 690 N N . LEU A 1 91 ? 7.068 -12.279 -0.315 1.00 95.00 91 LEU A N 1
ATOM 691 C CA . LEU A 1 91 ? 7.915 -11.725 0.737 1.00 95.00 91 LEU A CA 1
ATOM 692 C C . LEU A 1 91 ? 7.474 -12.203 2.125 1.00 95.00 91 LEU A C 1
ATOM 694 O O . LEU A 1 91 ? 8.327 -12.563 2.926 1.00 95.00 91 LEU A O 1
ATOM 698 N N . SER A 1 92 ? 6.169 -12.316 2.385 1.00 94.75 92 SER A N 1
ATOM 699 C CA . SER A 1 92 ? 5.652 -12.874 3.645 1.00 94.75 92 SER A CA 1
ATOM 700 C C . SER A 1 92 ? 6.065 -14.325 3.841 1.00 94.75 92 SER A C 1
ATOM 702 O O . SER A 1 92 ? 6.408 -14.716 4.948 1.00 94.75 92 SER A O 1
ATOM 704 N N . THR A 1 93 ? 6.093 -15.117 2.766 1.00 93.00 93 THR A N 1
ATOM 705 C CA . THR A 1 93 ? 6.579 -16.502 2.831 1.00 93.00 93 THR A CA 1
ATOM 706 C C . THR A 1 93 ? 8.080 -16.547 3.131 1.00 93.00 93 THR A C 1
ATOM 708 O O . THR A 1 93 ? 8.519 -17.343 3.952 1.00 93.00 93 THR A O 1
ATOM 711 N N . MET A 1 94 ? 8.873 -15.683 2.490 1.00 91.56 94 MET A N 1
ATOM 712 C CA . MET A 1 94 ? 10.325 -15.603 2.706 1.00 91.56 94 MET A CA 1
ATOM 713 C C . MET A 1 94 ? 10.705 -15.107 4.105 1.00 91.56 94 MET A C 1
ATOM 715 O O . MET A 1 94 ? 11.756 -15.489 4.618 1.00 91.56 94 MET A O 1
ATOM 719 N N . ASP A 1 95 ? 9.868 -14.249 4.681 1.00 92.38 95 ASP A N 1
ATOM 720 C CA . ASP A 1 95 ? 10.069 -13.626 5.989 1.00 92.38 95 ASP A CA 1
ATOM 721 C C . ASP A 1 95 ? 9.323 -14.362 7.116 1.00 92.38 95 ASP A C 1
ATOM 723 O O . ASP A 1 95 ? 9.319 -13.887 8.250 1.00 92.38 95 ASP A O 1
ATOM 727 N N . GLU A 1 96 ? 8.683 -15.499 6.812 1.00 93.44 96 GLU A N 1
ATOM 728 C CA . GLU A 1 96 ? 7.905 -16.312 7.759 1.00 93.44 96 GLU A CA 1
ATOM 729 C C . GLU A 1 96 ? 6.804 -15.507 8.487 1.00 93.44 96 GLU A C 1
ATOM 731 O O . GLU A 1 96 ? 6.505 -15.717 9.664 1.00 93.44 96 GLU A O 1
ATOM 736 N N . LEU A 1 97 ? 6.174 -14.564 7.776 1.00 94.88 97 LEU A N 1
ATOM 737 C CA . LEU A 1 97 ? 5.071 -13.757 8.292 1.00 94.88 97 LEU A CA 1
ATOM 738 C C . LEU A 1 97 ? 3.750 -14.525 8.195 1.00 94.88 97 LEU A C 1
ATOM 740 O O . LEU A 1 97 ? 3.323 -14.934 7.114 1.00 94.88 97 LEU A O 1
ATOM 744 N N . ALA A 1 98 ? 3.060 -14.646 9.327 1.00 95.69 98 ALA A N 1
ATOM 745 C CA . ALA A 1 98 ? 1.721 -15.223 9.411 1.00 95.69 98 ALA A CA 1
ATOM 746 C C . ALA A 1 98 ? 0.654 -14.217 8.941 1.00 95.69 98 ALA A C 1
ATOM 748 O O . ALA A 1 98 ? -0.069 -13.647 9.755 1.00 95.69 98 ALA A O 1
ATOM 749 N N . VAL A 1 99 ? 0.606 -13.962 7.633 1.00 96.81 99 VAL A N 1
ATOM 750 C CA . VAL A 1 99 ? -0.385 -13.071 7.013 1.00 96.81 99 VAL A CA 1
ATOM 751 C C . VAL A 1 99 ? -1.732 -13.764 6.813 1.00 96.81 99 VAL A C 1
ATOM 753 O O . VAL A 1 99 ? -1.798 -14.907 6.361 1.00 96.81 99 VAL A O 1
ATOM 756 N N . ASP A 1 100 ? -2.804 -13.036 7.099 1.00 97.75 100 ASP A N 1
ATOM 757 C CA . ASP A 1 100 ? -4.141 -13.295 6.579 1.00 97.75 100 ASP A CA 1
ATOM 758 C C . ASP A 1 100 ? -4.181 -12.851 5.108 1.00 97.75 100 ASP A C 1
ATOM 760 O O . ASP A 1 100 ? -4.024 -11.668 4.791 1.00 97.75 100 ASP A O 1
ATOM 764 N N . ASP A 1 101 ? -4.316 -13.819 4.202 1.00 96.25 101 ASP A N 1
ATOM 765 C CA . ASP A 1 101 ? -4.178 -13.586 2.763 1.00 96.25 101 ASP A CA 1
ATOM 766 C C . ASP A 1 101 ? -5.328 -12.742 2.194 1.00 96.25 101 ASP A C 1
ATOM 768 O O . ASP A 1 101 ? -5.097 -11.886 1.340 1.00 96.25 101 ASP A O 1
ATOM 772 N N . GLU A 1 102 ? -6.549 -12.916 2.716 1.00 98.44 102 GLU A N 1
ATOM 773 C CA . GLU A 1 102 ? -7.708 -12.099 2.345 1.00 98.44 102 GLU A CA 1
ATOM 774 C C . GLU A 1 102 ? -7.507 -10.652 2.801 1.00 98.44 102 GLU A C 1
ATOM 776 O O . GLU A 1 102 ? -7.697 -9.723 2.010 1.00 98.44 102 GLU A O 1
ATOM 781 N N . LEU A 1 103 ? -7.037 -10.454 4.039 1.00 98.75 103 LEU A N 1
ATOM 782 C CA . LEU A 1 103 ? -6.738 -9.127 4.574 1.00 98.75 103 LEU A CA 1
ATOM 783 C C . LEU A 1 103 ? -5.644 -8.423 3.779 1.00 98.75 103 LEU A C 1
ATOM 785 O O . LEU A 1 103 ? -5.786 -7.243 3.443 1.00 98.75 103 LEU A O 1
ATOM 789 N N . LEU A 1 104 ? -4.558 -9.132 3.462 1.00 98.75 104 LEU A N 1
ATOM 790 C CA . LEU A 1 104 ? -3.482 -8.593 2.640 1.00 98.75 104 LEU A CA 1
ATOM 791 C C . LEU A 1 104 ? -4.007 -8.209 1.253 1.00 98.75 104 LEU A C 1
ATOM 793 O O . LEU A 1 104 ? -3.713 -7.109 0.787 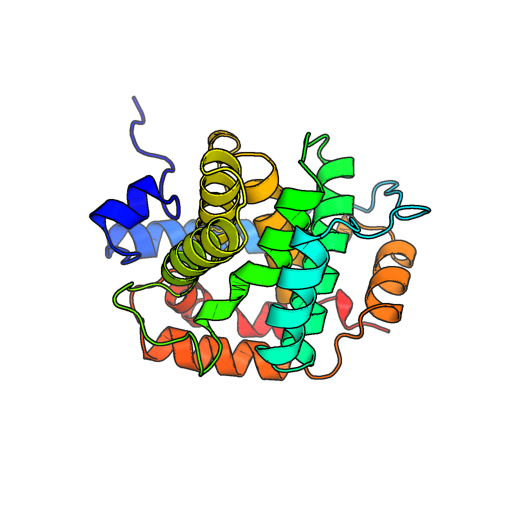1.00 98.75 104 LEU A O 1
ATOM 797 N N . TYR A 1 105 ? -4.810 -9.067 0.617 1.00 98.75 105 TYR A N 1
ATOM 798 C CA . TYR A 1 105 ? -5.323 -8.818 -0.728 1.00 98.75 105 TYR A CA 1
ATOM 799 C C . TYR A 1 105 ? -6.197 -7.566 -0.794 1.00 98.75 105 TYR A C 1
ATOM 801 O O . TYR A 1 105 ? -5.923 -6.667 -1.594 1.00 98.75 105 TYR A O 1
ATOM 809 N N . VAL A 1 106 ? -7.190 -7.442 0.091 1.00 98.81 106 VAL A N 1
ATOM 810 C CA . VAL A 1 106 ? -8.049 -6.247 0.108 1.00 98.81 106 VAL A CA 1
ATOM 811 C C . VAL A 1 106 ? -7.277 -4.994 0.520 1.00 98.81 106 VAL A C 1
ATOM 813 O O . VAL A 1 106 ? -7.530 -3.921 -0.022 1.00 98.81 106 VAL A O 1
ATOM 816 N N . SER A 1 107 ? -6.282 -5.111 1.406 1.00 98.88 107 SER A N 1
ATOM 817 C CA . SER A 1 107 ? -5.414 -3.982 1.766 1.00 98.88 107 SER A CA 1
ATOM 818 C C . SER A 1 107 ? -4.586 -3.512 0.566 1.00 98.88 107 SER A C 1
ATOM 820 O O . SER A 1 107 ? -4.506 -2.311 0.317 1.00 98.88 107 SER A O 1
ATOM 822 N N . CYS A 1 108 ? -4.024 -4.435 -0.226 1.00 98.88 108 CYS A N 1
ATOM 823 C CA . CYS A 1 108 ? -3.328 -4.116 -1.476 1.00 98.88 108 CYS A CA 1
ATOM 824 C C . CYS A 1 108 ? -4.249 -3.425 -2.487 1.00 98.88 108 CYS A C 1
ATOM 826 O O . CYS A 1 108 ? -3.838 -2.446 -3.110 1.00 98.88 108 CYS A O 1
ATOM 828 N N . LEU A 1 109 ? -5.492 -3.884 -2.633 1.00 98.81 109 LEU A N 1
ATOM 829 C CA . LEU A 1 109 ? -6.473 -3.251 -3.516 1.00 98.81 109 LEU A CA 1
ATOM 830 C C . LEU A 1 109 ? -6.841 -1.840 -3.043 1.00 98.81 109 LEU A C 1
ATOM 832 O O . LEU A 1 109 ? -6.969 -0.938 -3.863 1.00 98.81 109 LEU A O 1
ATOM 836 N N . LEU A 1 110 ? -6.944 -1.605 -1.736 1.00 98.81 110 LEU A N 1
ATOM 837 C CA . LEU A 1 110 ? -7.441 -0.338 -1.193 1.00 98.81 110 LEU A CA 1
ATOM 838 C C . LEU A 1 110 ? -6.360 0.737 -0.959 1.00 98.81 110 LEU A C 1
ATOM 840 O O . LEU A 1 110 ? -6.708 1.906 -0.787 1.00 98.81 110 LEU A O 1
ATOM 844 N N . HIS A 1 111 ? -5.068 0.385 -0.952 1.00 98.75 111 HIS A N 1
ATOM 845 C CA . HIS A 1 111 ? -4.040 1.262 -0.369 1.00 98.75 111 HIS A CA 1
ATOM 846 C C . HIS A 1 111 ? -3.827 2.621 -1.056 1.00 98.75 111 HIS A C 1
ATOM 848 O O . HIS A 1 111 ? -3.471 3.591 -0.384 1.00 98.75 111 HIS A O 1
ATOM 854 N N . ASP A 1 112 ? -4.101 2.700 -2.359 1.00 98.50 112 ASP A N 1
ATOM 855 C CA . ASP A 1 112 ? -3.863 3.880 -3.191 1.00 98.50 112 ASP A CA 1
ATOM 856 C C . ASP A 1 112 ? -5.152 4.616 -3.591 1.00 98.50 112 ASP A C 1
ATOM 858 O O . ASP A 1 112 ? -5.104 5.575 -4.366 1.00 98.50 112 ASP A O 1
ATOM 862 N N . PHE A 1 113 ? -6.319 4.239 -3.044 1.00 97.69 113 PHE A N 1
ATOM 863 C CA . PHE A 1 113 ? -7.603 4.873 -3.390 1.00 97.69 113 PHE A CA 1
ATOM 864 C C . PHE A 1 113 ? -7.536 6.395 -3.239 1.00 97.69 113 PHE A C 1
ATOM 866 O O . PHE A 1 113 ? -7.970 7.126 -4.127 1.00 97.69 113 PHE A O 1
ATOM 873 N N . ALA A 1 114 ? -6.908 6.881 -2.166 1.00 97.38 114 ALA A N 1
ATOM 874 C CA . ALA A 1 114 ? -6.746 8.302 -1.863 1.00 97.38 114 ALA A CA 1
ATOM 875 C C . ALA A 1 114 ? -5.901 9.102 -2.883 1.00 97.38 114 ALA A C 1
ATOM 877 O O . ALA A 1 114 ? -5.815 10.326 -2.758 1.00 97.38 114 ALA A O 1
ATOM 878 N N . LEU A 1 115 ? -5.278 8.452 -3.873 1.00 96.19 115 LEU A N 1
ATOM 879 C CA . LEU A 1 115 ? -4.616 9.113 -5.005 1.00 96.19 115 LEU A CA 1
ATOM 880 C C . LEU A 1 115 ? -5.566 9.363 -6.186 1.00 96.19 115 LEU A C 1
ATOM 882 O O . LEU A 1 115 ? -5.279 10.208 -7.035 1.00 96.19 115 LEU A O 1
ATOM 886 N N . THR A 1 116 ? -6.685 8.644 -6.261 1.00 94.19 116 THR A N 1
ATOM 887 C CA . THR A 1 116 ? -7.646 8.747 -7.368 1.00 94.19 116 THR A CA 1
ATOM 888 C C . THR A 1 116 ? -8.535 9.979 -7.236 1.00 94.19 116 THR A C 1
ATOM 890 O O . THR A 1 116 ? -8.849 10.421 -6.133 1.00 94.19 116 THR A O 1
ATOM 893 N N . GLU A 1 117 ? -9.007 10.519 -8.361 1.00 89.12 117 GLU A N 1
ATOM 894 C CA . GLU A 1 117 ? -9.788 11.762 -8.360 1.00 89.12 117 GLU A CA 1
ATOM 895 C C . GLU A 1 117 ? -11.068 11.667 -7.517 1.00 89.12 117 GLU A C 1
ATOM 897 O O . GLU A 1 117 ? -11.387 12.584 -6.766 1.00 89.12 117 GLU A O 1
ATOM 902 N N . ARG A 1 118 ? -11.756 10.520 -7.563 1.00 89.75 118 ARG A N 1
ATOM 903 C CA . AR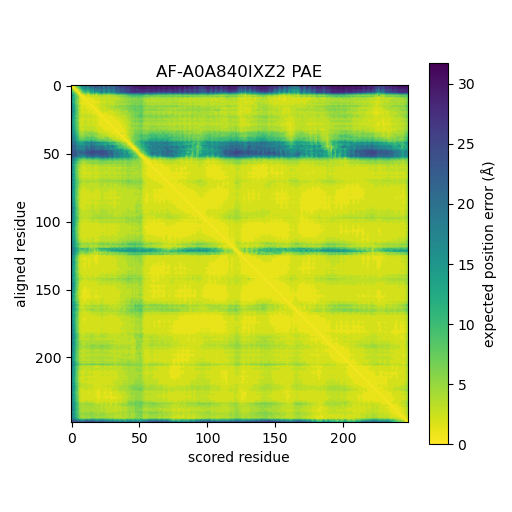G A 1 118 ? -12.991 10.286 -6.802 1.00 89.75 118 ARG A CA 1
ATOM 904 C C . ARG A 1 118 ? -12.775 10.288 -5.286 1.00 89.75 118 ARG A C 1
ATOM 906 O O . ARG A 1 118 ? -13.681 10.668 -4.551 1.00 89.75 118 ARG A O 1
ATOM 913 N N . TYR A 1 119 ? -11.605 9.857 -4.823 1.00 92.38 119 TYR A N 1
ATOM 914 C CA . TYR A 1 119 ? -11.342 9.611 -3.403 1.00 92.38 119 TYR A CA 1
ATOM 915 C C . TYR A 1 119 ? -10.258 10.526 -2.818 1.00 92.38 119 TYR A C 1
ATOM 917 O O . TYR A 1 119 ? -9.982 10.455 -1.624 1.00 92.38 119 TYR A O 1
ATOM 925 N N . ARG A 1 120 ? -9.658 11.419 -3.616 1.00 89.62 120 ARG A N 1
ATOM 926 C CA . ARG A 1 120 ? -8.573 12.313 -3.172 1.00 89.62 120 ARG A CA 1
ATOM 927 C C . ARG A 1 120 ? -8.982 13.300 -2.083 1.00 89.62 120 ARG A C 1
ATOM 929 O O . ARG A 1 120 ? -8.125 13.740 -1.311 1.00 89.62 120 ARG A O 1
ATOM 936 N N . VAL A 1 121 ? -10.256 13.703 -2.075 1.00 85.38 121 VAL A N 1
ATOM 937 C CA . VAL A 1 121 ? -10.783 14.745 -1.188 1.00 85.38 121 VAL A CA 1
ATOM 938 C C . VAL A 1 121 ? -10.877 14.180 0.222 1.00 85.38 121 VAL A C 1
ATOM 940 O O . VAL A 1 121 ? -11.563 13.191 0.462 1.00 85.38 121 VAL A O 1
ATOM 943 N N . GLY A 1 122 ? -10.174 14.817 1.152 1.00 79.94 122 GLY A N 1
ATOM 944 C CA . GLY A 1 122 ? -10.120 14.416 2.550 1.00 79.94 122 GLY A CA 1
ATOM 945 C C . GLY A 1 122 ? -9.310 15.406 3.376 1.00 79.94 122 GLY A C 1
ATOM 946 O O . GLY A 1 122 ? -8.497 16.157 2.834 1.00 79.94 122 GLY A O 1
ATOM 947 N N . GLU A 1 123 ? -9.527 15.399 4.690 1.00 82.25 123 GLU A N 1
ATOM 948 C CA . GLU A 1 123 ? -8.880 16.333 5.624 1.00 82.25 123 GLU A CA 1
ATOM 949 C C . GLU A 1 123 ? -7.469 15.905 6.052 1.00 82.25 123 GLU A C 1
ATOM 951 O O . GLU A 1 123 ? -6.747 16.691 6.666 1.00 82.25 123 GLU A O 1
ATOM 956 N N . ALA A 1 124 ? -7.063 14.664 5.768 1.00 89.00 124 ALA A N 1
ATOM 957 C CA . ALA A 1 124 ? -5.753 14.175 6.174 1.00 89.00 124 ALA A CA 1
ATOM 958 C C . ALA A 1 124 ? -4.622 14.831 5.364 1.00 89.00 124 ALA A C 1
ATOM 960 O O . ALA A 1 124 ? -4.698 15.017 4.145 1.00 89.00 124 ALA A O 1
ATOM 961 N N . HIS A 1 125 ? -3.508 15.088 6.043 1.00 91.19 125 HIS A N 1
ATOM 962 C CA . HIS A 1 125 ? -2.279 15.641 5.479 1.00 91.19 125 HIS A CA 1
ATOM 963 C C . HIS A 1 125 ? -1.373 14.575 4.845 1.00 91.19 125 HIS A C 1
ATOM 965 O O . HIS A 1 125 ? -0.223 14.863 4.529 1.00 91.19 125 HIS A O 1
ATOM 971 N N . CYS A 1 126 ? -1.857 13.347 4.640 1.00 94.75 126 CYS A N 1
ATOM 972 C CA . CYS A 1 126 ? -1.155 12.284 3.920 1.00 94.75 126 CYS A CA 1
ATOM 973 C C . CYS A 1 126 ? -2.168 11.347 3.252 1.00 94.75 126 CYS A C 1
ATOM 975 O O . CYS A 1 126 ? -3.048 10.835 3.945 1.00 94.75 126 CYS A O 1
ATOM 977 N N . PHE A 1 127 ? -2.019 11.066 1.950 1.00 97.44 127 PHE A N 1
ATOM 978 C CA . PHE A 1 127 ? -2.956 10.179 1.248 1.00 97.44 127 PHE A CA 1
ATOM 979 C C . PHE A 1 127 ? -3.044 8.788 1.881 1.00 97.44 127 PHE A C 1
ATOM 981 O O . PHE A 1 127 ? -4.136 8.263 1.981 1.00 97.44 127 PHE A O 1
ATOM 988 N N . ALA A 1 128 ? -1.942 8.206 2.364 1.00 97.50 128 ALA A N 1
ATOM 989 C CA . ALA A 1 128 ? -1.976 6.877 2.975 1.00 97.50 128 ALA A CA 1
ATOM 990 C C . ALA A 1 128 ? -2.814 6.847 4.265 1.00 97.50 128 ALA A C 1
ATOM 992 O O . ALA A 1 128 ? -3.466 5.851 4.551 1.00 97.50 128 ALA A O 1
ATOM 993 N N . VAL A 1 129 ? -2.842 7.953 5.024 1.00 97.56 129 VAL A N 1
ATOM 994 C CA . VAL A 1 129 ? -3.736 8.083 6.188 1.00 97.56 129 VAL A CA 1
ATOM 995 C C . VAL A 1 129 ? -5.192 8.133 5.735 1.00 97.56 129 VAL A C 1
ATOM 997 O O . VAL A 1 129 ? -6.003 7.351 6.216 1.00 97.56 129 VAL A O 1
ATOM 1000 N N . HIS A 1 130 ? -5.495 8.988 4.755 1.00 97.44 130 HIS A N 1
ATOM 1001 C CA . HIS A 1 130 ? -6.833 9.072 4.159 1.00 97.44 130 HIS A CA 1
ATOM 1002 C C . HIS A 1 130 ? -7.283 7.739 3.544 1.00 97.44 130 HIS A C 1
ATOM 1004 O O . HIS A 1 130 ? -8.423 7.319 3.698 1.00 97.44 130 HIS A O 1
ATOM 1010 N N . GLY A 1 131 ? -6.366 7.033 2.887 1.00 97.94 131 GLY A N 1
ATOM 1011 C CA . GLY A 1 131 ? -6.577 5.708 2.318 1.00 97.94 131 GLY A CA 1
ATOM 1012 C C . GLY A 1 131 ? -6.911 4.680 3.390 1.00 97.94 131 GLY A C 1
ATOM 1013 O O . GLY A 1 131 ? -7.767 3.834 3.162 1.00 97.94 131 GLY A O 1
ATOM 1014 N N . GLY A 1 132 ? -6.306 4.782 4.578 1.00 98.25 132 GLY A N 1
ATOM 1015 C CA . GLY A 1 132 ? -6.655 3.943 5.723 1.00 98.25 132 GLY A CA 1
ATOM 1016 C C . GLY A 1 132 ? -8.098 4.161 6.172 1.00 98.25 132 GLY A C 1
ATOM 1017 O O . GLY A 1 132 ? -8.820 3.195 6.410 1.00 98.25 132 GLY A O 1
ATOM 1018 N N . ASP A 1 133 ? -8.548 5.416 6.220 1.00 98.06 133 ASP A N 1
ATOM 1019 C CA . ASP A 1 133 ? -9.935 5.751 6.559 1.00 98.06 133 ASP A CA 1
ATOM 1020 C C . ASP A 1 133 ? -10.921 5.268 5.481 1.00 98.06 133 ASP A C 1
ATOM 1022 O O .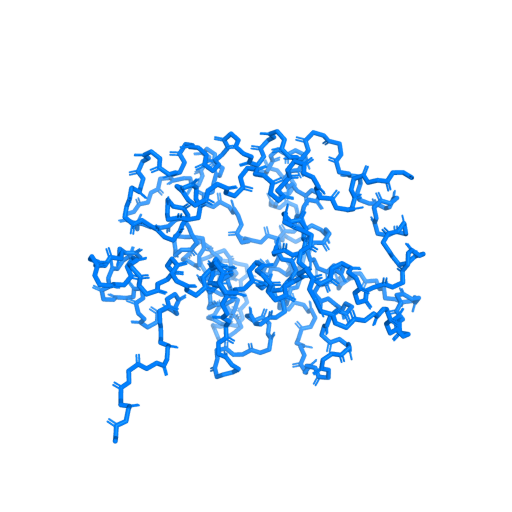 ASP A 1 133 ? -11.959 4.688 5.809 1.00 98.06 133 ASP A O 1
ATOM 1026 N N . ILE A 1 134 ? -10.570 5.414 4.195 1.00 98.31 134 ILE A N 1
ATOM 1027 C CA . ILE A 1 134 ? -11.345 4.859 3.072 1.00 98.31 134 ILE A CA 1
ATOM 1028 C C . ILE A 1 134 ? -11.419 3.335 3.168 1.00 98.31 134 ILE A C 1
ATOM 1030 O O . ILE A 1 134 ? -12.499 2.771 2.998 1.00 98.31 134 ILE A O 1
ATOM 1034 N N . ALA A 1 135 ? -10.302 2.662 3.449 1.00 98.62 135 ALA A N 1
ATOM 1035 C CA . ALA A 1 135 ? -10.250 1.210 3.549 1.00 98.62 135 ALA A CA 1
ATOM 1036 C C . ALA A 1 135 ? -11.141 0.704 4.689 1.00 98.62 135 ALA A C 1
ATOM 1038 O O . ALA A 1 135 ? -11.947 -0.201 4.475 1.00 98.62 135 ALA A O 1
ATOM 1039 N N . PHE A 1 136 ? -11.067 1.339 5.864 1.00 98.69 136 PHE A N 1
ATOM 1040 C CA . PHE A 1 136 ? -11.948 1.023 6.987 1.00 98.69 136 PHE A CA 1
ATOM 1041 C C . PHE A 1 136 ? -13.423 1.169 6.599 1.00 98.69 136 PHE A C 1
ATOM 1043 O O . PHE A 1 136 ? -14.200 0.229 6.757 1.00 98.69 136 PHE A O 1
ATOM 1050 N N . ALA A 1 137 ? -13.804 2.333 6.061 1.00 98.38 137 ALA A N 1
ATOM 1051 C CA . ALA A 1 137 ? -15.189 2.626 5.703 1.00 98.38 137 ALA A CA 1
ATOM 1052 C C . ALA A 1 137 ? -15.719 1.689 4.607 1.00 98.38 137 ALA A C 1
ATOM 1054 O O . ALA A 1 137 ? -16.861 1.243 4.679 1.00 98.38 137 ALA A O 1
ATOM 1055 N N . THR A 1 138 ? -14.882 1.357 3.622 1.00 98.62 138 THR A N 1
ATOM 1056 C CA . THR A 1 138 ? -15.233 0.455 2.518 1.00 98.62 138 THR A CA 1
ATOM 1057 C C . THR A 1 138 ? -15.491 -0.958 3.028 1.00 98.62 138 THR A C 1
ATOM 1059 O O . THR A 1 138 ? -16.550 -1.523 2.772 1.00 98.62 138 THR A O 1
ATOM 1062 N N . LEU A 1 139 ? -14.555 -1.516 3.800 1.00 98.75 139 LEU A N 1
ATOM 1063 C CA . LEU A 1 139 ? -14.674 -2.878 4.320 1.00 98.75 139 LEU A CA 1
ATOM 1064 C C . LEU A 1 139 ? -15.832 -3.004 5.317 1.00 98.75 139 LEU A C 1
ATOM 1066 O O . LEU A 1 139 ? -16.595 -3.964 5.244 1.00 98.75 139 LEU A O 1
ATOM 1070 N N . ALA A 1 140 ? -16.014 -2.014 6.196 1.00 98.44 140 ALA A N 1
ATOM 1071 C CA . ALA A 1 140 ? -17.170 -1.963 7.089 1.00 98.44 140 ALA A CA 1
ATOM 1072 C C . ALA A 1 140 ? -18.493 -1.859 6.305 1.00 98.44 140 ALA A C 1
ATOM 1074 O O . ALA A 1 140 ? -19.467 -2.521 6.657 1.00 98.44 140 ALA A O 1
ATOM 1075 N N . GLY A 1 141 ? -18.521 -1.080 5.217 1.00 98.38 141 GLY A N 1
ATOM 1076 C CA . GLY A 1 141 ? -19.678 -0.956 4.325 1.00 98.38 141 GLY A CA 1
ATOM 1077 C C . GLY A 1 141 ? -20.050 -2.259 3.612 1.00 98.38 141 GLY A C 1
ATOM 1078 O O . GLY A 1 141 ? -21.233 -2.520 3.409 1.00 98.38 141 GLY A O 1
ATOM 1079 N N . TYR A 1 142 ? -19.065 -3.106 3.306 1.00 98.31 142 TYR A N 1
ATOM 1080 C CA . TYR A 1 142 ? -19.272 -4.465 2.791 1.00 98.31 142 TYR A CA 1
ATOM 1081 C C . TYR A 1 142 ? -19.505 -5.520 3.888 1.00 98.31 142 TYR A C 1
ATOM 1083 O O . TYR A 1 142 ? -19.593 -6.710 3.598 1.00 98.31 142 TYR A O 1
ATOM 1091 N N . GLY A 1 143 ? -19.634 -5.108 5.153 1.00 97.81 143 GLY A N 1
ATOM 1092 C CA . GLY A 1 143 ? -19.968 -6.001 6.263 1.00 97.81 143 GLY A CA 1
ATOM 1093 C C . GLY A 1 143 ? -18.792 -6.805 6.823 1.00 97.81 143 GLY A C 1
ATOM 1094 O O . GLY A 1 143 ? -19.017 -7.780 7.542 1.00 97.81 143 GLY A O 1
ATOM 1095 N N . ALA A 1 144 ? -17.545 -6.421 6.531 1.00 98.44 144 ALA A N 1
ATOM 1096 C CA . ALA A 1 144 ? -16.381 -7.049 7.148 1.00 98.44 144 ALA A CA 1
ATOM 1097 C C . ALA A 1 144 ? -16.365 -6.806 8.675 1.00 98.44 144 ALA A C 1
ATOM 1099 O O . ALA A 1 144 ? -16.767 -5.731 9.134 1.00 98.44 144 ALA A O 1
ATOM 1100 N N . PRO A 1 145 ? -15.854 -7.753 9.487 1.00 98.50 145 PRO A N 1
ATOM 1101 C CA . PRO A 1 145 ? -15.703 -7.544 10.924 1.00 98.50 145 PRO A CA 1
ATOM 1102 C C . PRO A 1 145 ? -14.854 -6.305 11.233 1.00 98.50 145 PRO A C 1
ATOM 1104 O O . PRO A 1 145 ? -13.811 -6.096 10.613 1.00 98.50 145 PRO A O 1
ATOM 1107 N N . THR A 1 146 ? -15.230 -5.523 12.249 1.00 98.50 146 THR A N 1
ATOM 1108 C CA . THR A 1 146 ? -14.516 -4.284 12.612 1.00 98.50 146 THR A CA 1
ATOM 1109 C C . THR A 1 146 ? -13.017 -4.507 12.801 1.00 98.50 146 THR A C 1
ATOM 1111 O O . THR A 1 146 ? -12.219 -3.779 12.225 1.00 98.50 146 THR A O 1
ATOM 1114 N N . ALA A 1 147 ? -12.617 -5.557 13.525 1.00 98.38 147 ALA A N 1
ATOM 1115 C CA . ALA A 1 147 ? -11.204 -5.868 13.753 1.00 98.38 147 ALA A CA 1
ATOM 1116 C C . ALA A 1 147 ? -10.430 -6.172 12.452 1.00 98.38 147 ALA A C 1
ATOM 1118 O O . ALA A 1 147 ? -9.244 -5.861 12.346 1.00 98.38 147 ALA A O 1
ATOM 1119 N N . PHE A 1 148 ? -11.093 -6.760 11.452 1.00 98.69 148 PHE A N 1
ATOM 1120 C CA . PHE A 1 148 ? -10.513 -6.995 10.129 1.00 98.69 148 PHE A CA 1
ATOM 1121 C C . PHE A 1 148 ? -10.325 -5.666 9.383 1.00 98.69 148 PHE A C 1
ATOM 1123 O O . PHE A 1 148 ? -9.231 -5.376 8.899 1.00 98.69 148 PHE A O 1
ATOM 1130 N N . ALA A 1 149 ? -11.357 -4.815 9.371 1.00 98.75 149 ALA A N 1
ATOM 1131 C CA . ALA A 1 149 ? -11.299 -3.491 8.753 1.00 98.75 149 ALA A CA 1
ATOM 1132 C C . ALA A 1 149 ? -10.247 -2.577 9.416 1.00 98.75 149 ALA A C 1
ATOM 1134 O O . ALA A 1 149 ? -9.535 -1.857 8.720 1.00 98.75 149 ALA A O 1
ATOM 1135 N N . GLU A 1 150 ? -10.096 -2.624 10.745 1.00 98.56 150 GLU A N 1
ATOM 1136 C CA . GLU A 1 150 ? -9.075 -1.866 11.484 1.00 98.56 150 GLU A CA 1
ATOM 1137 C C . GLU A 1 150 ? -7.655 -2.293 11.111 1.00 98.56 150 GLU A C 1
ATOM 1139 O O . GLU A 1 150 ? -6.797 -1.441 10.883 1.00 98.56 150 GLU A O 1
ATOM 1144 N N . ARG A 1 151 ? -7.406 -3.604 11.013 1.00 98.62 151 ARG A N 1
ATOM 1145 C CA . ARG A 1 151 ? -6.108 -4.155 10.599 1.00 98.62 151 ARG A CA 1
ATOM 1146 C C . ARG A 1 151 ? -5.767 -3.790 9.153 1.00 98.62 151 ARG A C 1
ATOM 1148 O O . ARG A 1 151 ? -4.639 -3.380 8.889 1.00 98.62 151 ARG A O 1
ATOM 1155 N N . ALA A 1 152 ? -6.732 -3.869 8.236 1.00 98.81 152 ALA A N 1
ATOM 1156 C CA . ALA A 1 152 ? -6.540 -3.431 6.853 1.00 98.81 152 ALA A CA 1
ATOM 1157 C C . ALA A 1 152 ? -6.247 -1.925 6.773 1.00 98.81 152 ALA A C 1
ATOM 1159 O O . ALA A 1 152 ? -5.303 -1.496 6.110 1.00 98.81 152 ALA A O 1
ATOM 1160 N N . ALA A 1 153 ? -6.994 -1.112 7.521 1.00 98.69 153 ALA A N 1
ATOM 1161 C CA . ALA A 1 153 ? -6.765 0.323 7.609 1.00 98.69 153 ALA A CA 1
ATOM 1162 C C . ALA A 1 153 ? -5.392 0.666 8.206 1.00 98.69 153 ALA A C 1
ATOM 1164 O O . ALA A 1 153 ? -4.751 1.612 7.751 1.00 98.69 153 ALA A O 1
ATOM 1165 N N . GLU A 1 154 ? -4.910 -0.091 9.194 1.00 98.56 154 GLU A N 1
ATOM 1166 C CA . GLU A 1 154 ? -3.558 0.046 9.747 1.00 98.56 154 GLU A CA 1
ATOM 1167 C C . GLU A 1 154 ? -2.494 -0.287 8.693 1.00 98.56 154 GLU A C 1
ATOM 1169 O O . GLU A 1 154 ? -1.580 0.513 8.486 1.00 98.56 154 GLU A O 1
ATOM 1174 N N . ALA A 1 155 ? -2.653 -1.392 7.956 1.00 98.62 155 ALA A N 1
ATOM 1175 C CA . ALA A 1 155 ? -1.751 -1.759 6.866 1.00 98.62 155 ALA A CA 1
ATOM 1176 C C . ALA A 1 155 ? -1.684 -0.671 5.785 1.00 98.62 155 ALA A C 1
ATOM 1178 O O . ALA A 1 155 ? -0.594 -0.226 5.413 1.00 98.62 155 ALA A O 1
ATOM 1179 N N 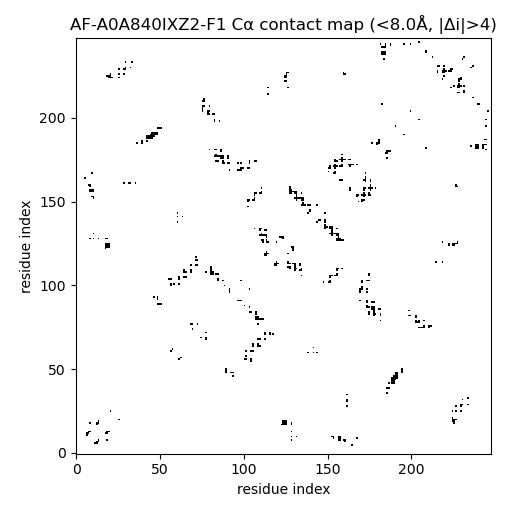. VAL A 1 156 ? -2.842 -0.174 5.340 1.00 98.75 156 VAL A N 1
ATOM 1180 C CA . VAL A 1 156 ? -2.928 0.930 4.378 1.00 98.75 156 VAL A CA 1
ATOM 1181 C C . VAL A 1 156 ? -2.330 2.213 4.954 1.00 98.75 156 VAL A C 1
ATOM 1183 O O . VAL A 1 156 ? -1.572 2.893 4.275 1.00 98.75 156 VAL A O 1
ATOM 1186 N N . THR A 1 157 ? -2.572 2.549 6.218 1.00 98.31 157 THR A N 1
ATOM 1187 C CA . THR A 1 157 ? -1.980 3.757 6.817 1.00 98.31 157 THR A CA 1
ATOM 1188 C C . THR A 1 157 ? -0.454 3.655 6.849 1.00 98.31 157 THR A C 1
ATOM 1190 O O . THR A 1 157 ? 0.250 4.625 6.543 1.00 98.31 157 THR A O 1
ATOM 1193 N N . ALA A 1 158 ? 0.083 2.479 7.166 1.00 97.50 158 ALA A N 1
ATOM 1194 C CA . ALA A 1 158 ? 1.507 2.258 7.363 1.00 97.50 158 ALA A CA 1
ATOM 1195 C C . ALA A 1 158 ? 2.314 2.083 6.064 1.00 97.50 158 ALA A C 1
ATOM 1197 O O . ALA A 1 158 ? 3.534 2.237 6.118 1.00 97.50 158 ALA A O 1
ATOM 1198 N N . HIS A 1 159 ? 1.686 1.821 4.909 1.00 97.88 159 HIS A N 1
ATOM 1199 C CA . HIS A 1 159 ? 2.400 1.369 3.702 1.00 97.88 159 HIS A CA 1
ATOM 1200 C C . HIS A 1 159 ? 3.446 2.355 3.149 1.00 97.88 159 HIS A C 1
ATOM 1202 O O . HIS A 1 159 ? 4.399 1.926 2.513 1.00 97.88 159 HIS A O 1
ATOM 1208 N N . MET A 1 160 ? 3.310 3.660 3.418 1.00 95.00 160 MET A N 1
ATOM 1209 C CA . MET A 1 160 ? 4.294 4.683 3.017 1.00 95.00 160 MET A CA 1
ATOM 1210 C C . MET A 1 160 ? 5.484 4.808 3.974 1.00 95.00 160 MET A C 1
ATOM 1212 O O . MET A 1 160 ? 6.351 5.665 3.786 1.00 95.00 160 MET A O 1
ATOM 1216 N N . ASN A 1 161 ? 5.518 4.031 5.056 1.00 93.94 161 ASN A N 1
ATOM 1217 C CA . ASN A 1 161 ? 6.639 4.050 5.981 1.00 93.94 161 ASN A CA 1
ATOM 1218 C C . ASN A 1 161 ? 7.882 3.431 5.350 1.00 93.94 161 ASN A C 1
ATOM 1220 O O . ASN A 1 161 ? 7.820 2.402 4.695 1.00 93.94 161 ASN A O 1
ATOM 1224 N N . VAL A 1 162 ? 9.051 4.002 5.644 1.00 89.56 162 VAL A N 1
ATOM 1225 C CA . VAL A 1 162 ? 10.333 3.403 5.236 1.00 89.56 162 VAL A CA 1
ATOM 1226 C C . VAL A 1 162 ? 10.510 1.998 5.823 1.00 89.56 162 VAL A C 1
ATOM 1228 O O . VAL A 1 162 ? 11.085 1.121 5.182 1.00 89.56 162 VAL A O 1
ATOM 1231 N N . ARG A 1 163 ? 10.048 1.809 7.063 1.00 86.62 163 ARG A N 1
ATOM 1232 C CA . ARG A 1 163 ? 10.015 0.535 7.782 1.00 86.62 163 ARG A CA 1
ATOM 1233 C C . ARG A 1 163 ? 8.754 0.482 8.628 1.00 86.62 163 ARG A C 1
ATOM 1235 O O . ARG A 1 163 ? 8.407 1.472 9.273 1.00 86.62 163 ARG A O 1
ATOM 1242 N N . VAL A 1 164 ? 8.122 -0.680 8.672 1.00 90.88 164 VAL A N 1
ATOM 1243 C CA . VAL A 1 164 ? 6.960 -0.950 9.521 1.00 90.88 164 VAL A CA 1
ATOM 1244 C C . VAL A 1 164 ? 7.402 -1.781 10.723 1.00 90.88 164 VAL A C 1
ATOM 1246 O O . VAL A 1 164 ? 8.180 -2.723 10.587 1.00 90.88 164 VAL A O 1
ATOM 1249 N N . SER A 1 165 ? 6.950 -1.398 11.920 1.00 88.88 165 SER A N 1
ATOM 1250 C CA . SER A 1 165 ? 7.157 -2.201 13.131 1.00 88.88 165 SER A CA 1
ATOM 1251 C C . SER A 1 165 ? 6.317 -3.472 13.044 1.00 88.88 165 SER A C 1
ATOM 1253 O O . SER A 1 165 ? 5.137 -3.388 12.711 1.00 88.88 165 SER A O 1
ATOM 1255 N N . SER A 1 166 ? 6.873 -4.625 13.424 1.00 87.81 166 SER A N 1
ATOM 1256 C CA . SER A 1 166 ? 6.120 -5.887 13.493 1.00 87.81 166 SER A CA 1
ATOM 1257 C C . SER A 1 166 ? 4.892 -5.802 14.408 1.00 87.81 166 SER A C 1
ATOM 1259 O O . SER A 1 166 ? 3.913 -6.507 14.191 1.00 87.81 166 SER A O 1
ATOM 1261 N N . GLY A 1 167 ? 4.899 -4.887 15.386 1.00 91.00 167 GLY A N 1
ATOM 1262 C CA . GLY A 1 167 ? 3.750 -4.620 16.253 1.00 91.00 167 GLY A CA 1
ATOM 1263 C C . GLY A 1 167 ? 2.535 -3.993 15.554 1.00 91.00 167 GLY A C 1
ATOM 1264 O O . GLY A 1 167 ? 1.483 -3.920 16.177 1.00 91.00 167 GLY A O 1
ATOM 1265 N N . LEU A 1 168 ? 2.656 -3.539 14.297 1.00 93.38 168 LEU A N 1
ATOM 1266 C CA . LEU A 1 168 ? 1.523 -3.055 13.486 1.00 93.38 168 LEU A CA 1
ATOM 1267 C C . LEU A 1 168 ? 0.829 -4.175 12.692 1.00 93.38 168 LEU A C 1
ATOM 1269 O O . LEU A 1 168 ? -0.163 -3.922 12.017 1.00 93.38 168 LEU A O 1
ATOM 1273 N N . GLY A 1 169 ? 1.327 -5.409 12.795 1.00 96.06 169 GLY A N 1
ATOM 1274 C CA . GLY A 1 169 ? 0.743 -6.587 12.163 1.00 96.06 169 GLY A CA 1
ATOM 1275 C C . GLY A 1 169 ? 1.496 -7.043 10.908 1.00 96.06 169 GLY A C 1
ATOM 1276 O O . GLY A 1 169 ? 2.161 -6.241 10.241 1.00 96.06 169 GLY A O 1
ATOM 1277 N N . PRO A 1 170 ? 1.414 -8.344 10.581 1.00 97.81 170 PRO A N 1
ATOM 1278 C CA . PRO A 1 170 ? 2.155 -8.931 9.470 1.00 97.81 170 PRO A CA 1
ATOM 1279 C C . PRO A 1 170 ? 1.700 -8.376 8.113 1.00 97.81 170 PRO A C 1
ATOM 1281 O O . PRO A 1 170 ? 2.538 -8.177 7.236 1.00 97.81 170 PRO A O 1
ATOM 1284 N N . GLU A 1 171 ? 0.422 -8.023 7.945 1.00 98.44 171 GLU A N 1
ATOM 1285 C CA . GLU A 1 171 ? -0.078 -7.467 6.681 1.00 98.44 171 GLU A CA 1
ATOM 1286 C C . GLU A 1 171 ? 0.426 -6.044 6.424 1.00 98.44 171 GLU A C 1
ATOM 1288 O O . GLU A 1 171 ? 0.707 -5.692 5.281 1.00 98.44 171 GLU A O 1
ATOM 1293 N N . ALA A 1 172 ? 0.629 -5.243 7.475 1.00 98.19 172 ALA A N 1
ATOM 1294 C CA . ALA A 1 172 ? 1.236 -3.919 7.352 1.00 98.19 172 ALA A CA 1
ATOM 1295 C C . ALA A 1 172 ? 2.698 -4.010 6.888 1.00 98.19 172 ALA A C 1
ATOM 1297 O O . ALA A 1 172 ? 3.140 -3.227 6.046 1.00 98.19 172 ALA A O 1
ATOM 1298 N N . VAL A 1 173 ? 3.445 -4.988 7.414 1.00 97.75 173 VAL A N 1
ATOM 1299 C CA . VAL A 1 173 ? 4.826 -5.266 6.991 1.00 97.75 173 VAL A CA 1
ATOM 1300 C C . VAL A 1 173 ? 4.853 -5.749 5.538 1.00 97.75 173 VAL A C 1
ATOM 1302 O O . VAL A 1 173 ? 5.631 -5.233 4.733 1.00 97.75 173 VAL A O 1
ATOM 1305 N N . ALA A 1 174 ? 3.978 -6.694 5.191 1.00 98.12 174 ALA A N 1
ATOM 1306 C CA . ALA A 1 174 ? 3.898 -7.280 3.859 1.00 98.12 174 ALA A CA 1
ATOM 1307 C C . ALA A 1 174 ? 3.505 -6.255 2.786 1.00 98.12 174 ALA A C 1
ATOM 1309 O O . ALA A 1 174 ? 4.195 -6.140 1.772 1.00 98.12 174 ALA A O 1
ATOM 1310 N N . LEU A 1 175 ? 2.443 -5.473 3.020 1.00 98.81 175 LEU A N 1
ATOM 1311 C CA . LEU A 1 175 ? 1.971 -4.447 2.088 1.00 98.81 175 LEU A CA 1
ATOM 1312 C C . LEU A 1 175 ? 3.030 -3.365 1.861 1.00 98.81 175 LEU A C 1
ATOM 1314 O O . LEU A 1 175 ? 3.280 -2.980 0.720 1.00 98.81 175 LEU A O 1
ATOM 1318 N N . GLN A 1 176 ? 3.696 -2.901 2.921 1.00 98.12 176 GLN A N 1
ATOM 1319 C CA . GLN A 1 176 ? 4.755 -1.904 2.783 1.00 98.12 176 GLN A CA 1
ATOM 1320 C C . GLN A 1 176 ? 5.925 -2.434 1.945 1.00 98.12 176 GLN A C 1
ATOM 1322 O O . GLN A 1 176 ? 6.384 -1.758 1.021 1.00 98.12 176 GLN A O 1
ATOM 1327 N N . ALA A 1 177 ? 6.397 -3.650 2.235 1.00 97.56 177 ALA A N 1
ATOM 1328 C CA . ALA A 1 177 ? 7.485 -4.263 1.480 1.00 97.56 177 ALA A CA 1
ATOM 1329 C C . ALA A 1 177 ? 7.105 -4.475 0.004 1.00 97.56 177 ALA A C 1
ATOM 1331 O O . ALA A 1 177 ? 7.918 -4.217 -0.885 1.00 97.56 177 ALA A O 1
ATOM 1332 N N . ALA A 1 178 ? 5.863 -4.885 -0.253 1.00 98.38 178 ALA A N 1
ATOM 1333 C CA . ALA A 1 178 ? 5.321 -5.081 -1.588 1.00 98.38 178 ALA A CA 1
ATOM 1334 C C . ALA A 1 178 ? 5.233 -3.786 -2.405 1.00 98.38 178 ALA A C 1
ATOM 1336 O O . ALA A 1 178 ? 5.742 -3.739 -3.526 1.00 98.38 178 ALA A O 1
ATOM 1337 N N . ALA A 1 179 ? 4.643 -2.730 -1.838 1.00 98.38 179 ALA A N 1
ATOM 1338 C CA . ALA A 1 179 ? 4.511 -1.435 -2.502 1.00 98.38 179 ALA A CA 1
ATOM 1339 C C . ALA A 1 179 ? 5.888 -0.838 -2.826 1.00 98.38 179 ALA A C 1
ATOM 1341 O O . ALA A 1 179 ? 6.131 -0.357 -3.933 1.00 98.38 179 ALA A O 1
ATOM 1342 N N . HIS A 1 180 ? 6.841 -0.942 -1.895 1.00 97.19 180 HIS A N 1
ATOM 1343 C CA . HIS A 1 180 ? 8.200 -0.446 -2.105 1.00 97.19 180 HIS A CA 1
ATOM 1344 C C . HIS A 1 180 ? 8.972 -1.259 -3.155 1.00 97.19 180 HIS A C 1
ATOM 1346 O O . HIS A 1 180 ? 9.748 -0.682 -3.926 1.00 97.19 180 HIS A O 1
ATOM 1352 N N . LEU A 1 181 ? 8.757 -2.578 -3.215 1.00 96.88 181 LEU A N 1
ATOM 1353 C CA . LEU A 1 181 ? 9.298 -3.424 -4.276 1.00 96.88 181 LEU A CA 1
ATOM 1354 C C . LEU A 1 181 ? 8.727 -3.010 -5.636 1.00 96.88 181 LEU A C 1
ATOM 1356 O O . LEU A 1 181 ? 9.499 -2.753 -6.559 1.00 96.88 181 LEU A O 1
ATOM 1360 N N . ASP A 1 182 ? 7.405 -2.882 -5.760 1.00 98.25 182 ASP A N 1
ATOM 1361 C CA . ASP A 1 182 ? 6.789 -2.572 -7.052 1.00 98.25 182 ASP A CA 1
ATOM 1362 C C . ASP A 1 182 ? 7.124 -1.156 -7.542 1.00 98.25 182 ASP A C 1
ATOM 1364 O O . ASP A 1 182 ? 7.343 -0.950 -8.735 1.00 98.25 182 ASP A O 1
ATOM 1368 N N . VAL A 1 183 ? 7.224 -0.180 -6.637 1.00 97.06 183 VAL A N 1
ATOM 1369 C CA . VAL A 1 183 ? 7.557 1.207 -6.990 1.00 97.06 183 VAL A CA 1
ATOM 1370 C C . VAL A 1 183 ? 9.054 1.379 -7.213 1.00 97.06 183 VAL A C 1
ATOM 1372 O O . VAL A 1 183 ? 9.459 1.857 -8.266 1.00 97.06 183 VAL A O 1
ATOM 1375 N N . GLY A 1 184 ? 9.888 1.009 -6.240 1.00 94.50 184 GLY A N 1
ATOM 1376 C CA . GLY A 1 184 ? 11.312 1.360 -6.214 1.00 94.50 184 GLY A CA 1
ATOM 1377 C C . GLY A 1 184 ? 12.281 0.196 -6.409 1.00 94.50 184 GLY A C 1
ATOM 1378 O O . GLY A 1 184 ? 13.491 0.402 -6.320 1.00 94.50 184 GLY A O 1
ATOM 1379 N N . GLY A 1 185 ? 11.786 -1.027 -6.612 1.00 94.25 185 GLY A N 1
ATOM 1380 C CA . GLY A 1 185 ? 12.618 -2.218 -6.782 1.00 94.25 185 GLY A CA 1
ATOM 1381 C C . GLY A 1 185 ? 13.303 -2.689 -5.500 1.00 94.25 185 GLY A C 1
ATOM 1382 O O . GLY A 1 185 ? 14.258 -3.470 -5.558 1.00 94.25 185 GLY A O 1
ATOM 1383 N N . THR A 1 186 ? 12.871 -2.207 -4.329 1.00 92.94 186 THR A N 1
ATOM 1384 C CA . THR A 1 186 ? 13.460 -2.633 -3.053 1.00 92.94 186 THR A CA 1
ATOM 1385 C C . THR A 1 186 ? 13.284 -4.132 -2.880 1.00 92.94 186 THR A C 1
ATOM 1387 O O . THR A 1 186 ? 12.212 -4.644 -3.167 1.00 92.94 186 THR A O 1
ATOM 1390 N N . ARG A 1 187 ? 14.307 -4.839 -2.391 1.00 93.00 187 ARG A N 1
ATOM 1391 C CA . ARG A 1 187 ? 14.298 -6.308 -2.237 1.00 93.00 187 ARG A CA 1
ATOM 1392 C C . ARG A 1 187 ? 14.166 -7.112 -3.538 1.00 93.00 187 ARG A C 1
ATOM 1394 O O . ARG A 1 187 ? 14.175 -8.334 -3.477 1.00 93.00 187 ARG A O 1
ATOM 1401 N N . ALA A 1 188 ? 14.163 -6.490 -4.723 1.00 93.12 188 ALA A N 1
ATOM 1402 C CA . ALA A 1 188 ? 14.093 -7.228 -5.993 1.00 93.12 188 ALA A CA 1
ATOM 1403 C C . ALA A 1 188 ? 15.237 -8.249 -6.150 1.00 93.12 188 ALA A C 1
ATOM 1405 O O . ALA A 1 188 ? 15.064 -9.299 -6.757 1.00 93.12 188 ALA A O 1
ATOM 1406 N N . ARG A 1 189 ? 16.404 -7.969 -5.550 1.00 91.50 189 ARG A N 1
ATOM 1407 C CA . ARG A 1 189 ? 17.566 -8.875 -5.521 1.00 91.50 189 ARG A CA 1
ATOM 1408 C C . ARG A 1 189 ? 17.340 -10.167 -4.744 1.00 91.50 189 ARG A C 1
ATOM 1410 O O . ARG A 1 189 ? 18.087 -11.116 -4.958 1.00 91.50 189 ARG A O 1
ATOM 1417 N N . GLU A 1 190 ? 16.358 -10.186 -3.853 1.00 91.75 190 GLU A N 1
ATOM 1418 C CA . GLU A 1 190 ? 16.015 -11.341 -3.028 1.00 91.75 190 GLU A CA 1
ATOM 1419 C C . GLU A 1 190 ? 15.082 -12.309 -3.767 1.00 91.75 190 GLU A C 1
ATOM 1421 O O . GLU A 1 190 ? 14.954 -13.465 -3.358 1.00 91.75 190 GLU A O 1
ATOM 1426 N N . LEU A 1 191 ? 14.478 -11.868 -4.876 1.00 90.94 191 LEU A N 1
ATOM 1427 C CA . LEU A 1 191 ? 13.550 -12.665 -5.664 1.00 90.94 191 LEU A CA 1
ATOM 1428 C C . LEU A 1 191 ? 14.257 -13.391 -6.818 1.00 90.94 191 LEU A C 1
ATOM 1430 O O . LEU A 1 191 ? 15.086 -12.800 -7.518 1.00 90.94 191 LEU A O 1
ATOM 1434 N N . PRO A 1 192 ? 13.902 -14.660 -7.091 1.00 89.31 192 PRO A N 1
ATOM 1435 C CA . PRO A 1 192 ? 14.288 -15.322 -8.329 1.00 89.31 192 PRO A CA 1
ATOM 1436 C C . PRO A 1 192 ? 13.750 -14.561 -9.546 1.00 89.31 192 PRO A C 1
ATOM 1438 O O . PRO A 1 192 ? 12.578 -14.187 -9.575 1.00 89.31 192 PRO A O 1
ATOM 1441 N N . ARG A 1 193 ? 14.561 -14.414 -10.602 1.00 89.50 193 ARG A N 1
ATOM 1442 C CA . ARG A 1 193 ? 14.142 -13.744 -11.849 1.00 89.50 193 ARG A CA 1
ATOM 1443 C C . ARG A 1 193 ? 12.843 -14.327 -12.423 1.00 89.50 193 ARG A C 1
ATOM 1445 O O . ARG A 1 193 ? 11.937 -13.578 -12.758 1.00 89.50 193 ARG A O 1
ATOM 1452 N N . ALA A 1 194 ? 12.706 -15.653 -12.414 1.00 90.06 194 ALA A N 1
ATOM 1453 C CA . ALA A 1 194 ? 11.500 -16.330 -12.887 1.00 90.06 194 ALA A CA 1
ATOM 1454 C C . ALA A 1 194 ? 10.236 -15.988 -12.068 1.00 90.06 194 ALA A C 1
ATOM 1456 O O . ALA A 1 194 ? 9.128 -16.052 -12.591 1.00 90.06 194 ALA A O 1
ATOM 1457 N N . ALA A 1 195 ? 10.372 -15.648 -10.780 1.00 90.69 195 ALA A N 1
ATOM 1458 C CA . ALA A 1 195 ? 9.247 -15.178 -9.971 1.00 90.69 195 ALA A CA 1
ATOM 1459 C C . ALA A 1 195 ? 8.796 -13.784 -10.420 1.00 90.69 195 ALA A C 1
ATOM 1461 O O . ALA A 1 195 ? 7.599 -13.564 -10.596 1.00 90.69 195 ALA A O 1
ATOM 1462 N N . ILE A 1 196 ? 9.758 -12.887 -10.666 1.00 93.50 196 ILE A N 1
ATOM 1463 C CA . ILE A 1 196 ? 9.492 -11.545 -11.194 1.00 93.50 196 ILE A CA 1
ATOM 1464 C C . ILE A 1 196 ? 8.798 -11.636 -12.557 1.00 93.50 196 ILE A C 1
ATOM 1466 O O . ILE A 1 196 ? 7.730 -11.058 -12.737 1.00 93.50 196 ILE A O 1
ATOM 1470 N N . GLU A 1 197 ? 9.363 -12.412 -13.485 1.00 93.06 197 GLU A N 1
ATOM 1471 C CA . GLU A 1 197 ? 8.834 -12.582 -14.844 1.00 93.06 197 GLU A CA 1
ATOM 1472 C C . GLU A 1 197 ? 7.397 -13.109 -14.843 1.00 93.06 197 GLU A C 1
ATOM 1474 O O . GLU A 1 197 ? 6.562 -12.584 -15.572 1.00 93.06 197 GLU A O 1
ATOM 1479 N N . ARG A 1 198 ? 7.066 -14.091 -13.991 1.00 92.31 198 ARG A N 1
ATOM 1480 C CA . ARG A 1 198 ? 5.695 -14.620 -13.898 1.00 92.31 198 ARG A CA 1
ATOM 1481 C C . ARG A 1 198 ? 4.684 -13.575 -13.437 1.00 92.31 198 ARG A C 1
ATOM 1483 O O . ARG A 1 198 ? 3.615 -13.467 -14.031 1.00 92.31 198 ARG A O 1
ATOM 1490 N N . VAL A 1 199 ? 5.002 -12.823 -12.383 1.00 94.94 199 VAL A N 1
ATOM 1491 C CA . VAL A 1 199 ? 4.078 -11.815 -11.843 1.00 94.94 199 VAL A CA 1
ATOM 1492 C C . VAL A 1 199 ? 3.919 -10.655 -12.825 1.00 94.94 199 VAL A C 1
ATOM 1494 O O . VAL A 1 199 ? 2.794 -10.241 -13.083 1.00 94.94 199 VAL A O 1
ATOM 1497 N N . VAL A 1 200 ? 5.011 -10.176 -13.432 1.00 95.56 200 VAL A N 1
ATOM 1498 C CA . VAL A 1 200 ? 4.962 -9.091 -14.428 1.00 95.56 200 VAL A CA 1
ATOM 1499 C C . VAL A 1 200 ? 4.270 -9.538 -15.721 1.00 95.56 200 VAL A C 1
ATOM 1501 O O . VAL A 1 200 ? 3.559 -8.741 -16.323 1.00 95.56 200 VAL A O 1
ATOM 1504 N N . ALA A 1 201 ? 4.407 -10.804 -16.130 1.00 94.31 201 ALA A N 1
ATOM 1505 C CA . ALA A 1 201 ? 3.663 -11.347 -17.267 1.00 94.31 201 ALA A CA 1
ATOM 1506 C C . ALA A 1 201 ? 2.152 -11.430 -16.993 1.00 94.31 201 ALA A C 1
ATOM 1508 O O . ALA A 1 201 ? 1.359 -11.189 -17.899 1.00 94.31 201 ALA A O 1
ATOM 1509 N N . ARG A 1 202 ? 1.746 -11.754 -15.755 1.00 94.81 202 ARG A N 1
ATOM 1510 C CA . ARG A 1 202 ? 0.328 -11.791 -15.358 1.00 94.81 202 ARG A CA 1
ATOM 1511 C C . ARG A 1 202 ? -0.265 -10.391 -15.168 1.00 94.81 202 ARG A C 1
ATOM 1513 O O . ARG A 1 202 ? -1.424 -10.185 -15.509 1.00 94.81 202 ARG A O 1
ATOM 1520 N N . HIS A 1 203 ? 0.523 -9.456 -14.641 1.00 96.50 203 HIS A N 1
ATOM 1521 C CA . HIS A 1 203 ? 0.112 -8.090 -14.308 1.00 96.50 203 HIS A CA 1
ATOM 1522 C C . HIS A 1 203 ? 1.113 -7.067 -14.874 1.00 96.50 203 HIS A C 1
ATOM 1524 O O . HIS A 1 203 ? 2.001 -6.600 -14.143 1.00 96.50 203 HIS A O 1
ATOM 1530 N N . PRO A 1 204 ? 1.005 -6.715 -16.171 1.00 96.31 204 PRO A N 1
ATOM 1531 C CA . PRO A 1 204 ? 1.970 -5.860 -16.856 1.00 96.31 204 PRO A CA 1
ATOM 1532 C C . PRO A 1 204 ? 2.179 -4.500 -16.186 1.00 96.31 204 PRO A C 1
ATOM 1534 O O . PRO A 1 204 ? 1.269 -3.898 -15.613 1.00 96.31 204 PRO A O 1
ATOM 1537 N N . ARG A 1 205 ? 3.409 -3.989 -16.285 1.00 96.88 205 ARG A N 1
ATOM 1538 C CA . ARG A 1 205 ? 3.831 -2.696 -15.715 1.00 96.88 205 ARG A CA 1
ATOM 1539 C C . ARG A 1 205 ? 3.690 -1.524 -16.697 1.00 96.88 205 ARG A C 1
ATOM 1541 O O . ARG A 1 205 ? 4.185 -0.430 -16.429 1.00 96.88 205 ARG A O 1
ATOM 1548 N N . ASP A 1 206 ? 3.020 -1.734 -17.828 1.00 94.50 206 ASP A N 1
ATOM 1549 C CA . ASP A 1 206 ? 2.899 -0.742 -18.896 1.00 94.50 206 ASP A CA 1
ATOM 1550 C C . ASP A 1 206 ? 2.278 0.568 -18.386 1.00 94.50 206 ASP A C 1
ATOM 1552 O O . ASP A 1 206 ? 1.201 0.594 -17.792 1.00 94.50 206 ASP A O 1
ATOM 1556 N N . GLY A 1 207 ? 2.998 1.677 -18.581 1.00 95.44 207 GLY A N 1
ATOM 1557 C CA . GLY A 1 207 ? 2.569 3.013 -18.152 1.00 95.44 207 GLY A CA 1
ATOM 1558 C C . GLY A 1 207 ? 2.567 3.259 -16.636 1.00 95.44 207 GLY A C 1
ATOM 1559 O O . GLY A 1 207 ? 2.313 4.392 -16.223 1.00 95.44 207 GLY A O 1
ATOM 1560 N N . PHE A 1 208 ? 2.889 2.259 -15.803 1.00 97.19 208 PHE A N 1
ATOM 1561 C CA . PHE A 1 208 ? 2.810 2.366 -14.343 1.00 97.19 208 PHE A CA 1
ATOM 1562 C C . PHE A 1 208 ? 3.701 3.475 -13.785 1.00 97.19 208 PHE A C 1
ATOM 1564 O O . PHE A 1 208 ? 3.203 4.368 -13.104 1.00 97.19 208 PHE A O 1
ATOM 1571 N N . THR A 1 209 ? 4.995 3.476 -14.117 1.00 96.38 209 THR A N 1
ATOM 1572 C CA . THR A 1 209 ? 5.949 4.453 -13.570 1.00 96.38 209 THR A CA 1
ATOM 1573 C C . THR A 1 209 ? 5.540 5.895 -13.878 1.00 96.38 209 THR A C 1
ATOM 1575 O O . THR A 1 209 ? 5.592 6.749 -12.996 1.00 96.38 209 THR A O 1
ATOM 1578 N N . ALA A 1 210 ? 5.085 6.178 -15.102 1.00 96.81 210 ALA A N 1
ATOM 1579 C CA . ALA A 1 210 ? 4.618 7.514 -15.472 1.00 96.81 210 ALA A CA 1
ATOM 1580 C C . ALA A 1 210 ? 3.352 7.905 -14.691 1.00 96.81 210 ALA A C 1
ATOM 1582 O O . ALA A 1 210 ? 3.326 8.960 -14.058 1.00 96.81 210 ALA A O 1
ATOM 1583 N N . CYS A 1 211 ? 2.350 7.018 -14.671 1.00 97.12 211 CYS A N 1
ATOM 1584 C CA . CYS A 1 211 ? 1.096 7.219 -13.945 1.00 97.12 211 CYS A CA 1
ATOM 1585 C C . CYS A 1 211 ? 1.339 7.494 -12.452 1.00 97.12 211 CYS A C 1
ATOM 1587 O O . CYS A 1 211 ? 0.876 8.503 -11.918 1.00 97.12 211 CYS A O 1
ATOM 1589 N N . PHE A 1 212 ? 2.126 6.645 -11.791 1.00 97.38 212 PHE A N 1
ATOM 1590 C CA . PHE A 1 212 ? 2.410 6.764 -10.366 1.00 97.38 212 PHE A CA 1
ATOM 1591 C C . PHE A 1 212 ? 3.193 8.041 -10.032 1.00 97.38 212 PHE A C 1
ATOM 1593 O O . PHE A 1 212 ? 2.850 8.751 -9.088 1.00 97.38 212 PHE A O 1
ATOM 1600 N N . LEU A 1 213 ? 4.219 8.396 -10.817 1.00 97.38 213 LEU A N 1
ATOM 1601 C CA . LEU A 1 213 ? 4.996 9.613 -10.561 1.00 97.38 213 LEU A CA 1
ATOM 1602 C C . LEU A 1 213 ? 4.177 10.897 -10.754 1.00 97.38 213 LEU A C 1
ATOM 1604 O O . LEU A 1 213 ? 4.413 11.869 -10.032 1.00 97.38 213 LEU A O 1
ATOM 1608 N N . ASP A 1 214 ? 3.212 10.917 -11.675 1.00 97.38 214 ASP A N 1
ATOM 1609 C CA . ASP A 1 214 ? 2.304 12.056 -11.845 1.00 97.38 214 ASP A CA 1
ATOM 1610 C C . ASP A 1 214 ? 1.339 12.217 -10.659 1.00 97.38 214 ASP A C 1
ATOM 1612 O O . ASP A 1 214 ? 1.128 13.341 -10.177 1.00 97.38 214 ASP A O 1
ATOM 1616 N N . LEU A 1 215 ? 0.817 11.105 -10.131 1.00 96.94 215 LEU A N 1
ATOM 1617 C CA . LEU A 1 215 ? 0.001 11.093 -8.913 1.00 96.94 215 LEU A CA 1
ATOM 1618 C C . LEU A 1 215 ? 0.812 11.568 -7.704 1.00 96.94 215 LEU A C 1
ATOM 1620 O O . LEU A 1 215 ? 0.391 12.483 -6.994 1.00 96.94 215 LEU A O 1
ATOM 1624 N N . MET A 1 216 ? 2.024 11.038 -7.526 1.00 97.25 216 MET A N 1
ATOM 1625 C CA . MET A 1 216 ? 2.914 11.415 -6.427 1.00 97.25 216 MET A CA 1
ATOM 1626 C C . MET A 1 216 ? 3.377 12.870 -6.502 1.00 97.25 216 MET A C 1
ATOM 1628 O O . MET A 1 216 ? 3.494 13.524 -5.465 1.00 97.25 216 MET A O 1
ATOM 1632 N N . ARG A 1 217 ? 3.597 13.417 -7.706 1.00 97.00 217 ARG A N 1
ATOM 1633 C CA . ARG A 1 217 ? 3.870 14.852 -7.892 1.00 97.00 217 ARG A CA 1
ATOM 1634 C C . ARG A 1 217 ? 2.717 15.696 -7.358 1.00 97.00 217 ARG A C 1
ATOM 1636 O O . ARG A 1 217 ? 2.949 16.678 -6.655 1.00 97.00 217 ARG A O 1
ATOM 1643 N N . THR A 1 218 ? 1.493 15.317 -7.712 1.00 95.88 218 THR A N 1
ATOM 1644 C CA . THR A 1 218 ? 0.275 16.025 -7.307 1.00 95.88 218 THR A CA 1
ATOM 1645 C C . THR A 1 218 ? 0.083 15.951 -5.794 1.00 95.88 218 THR A C 1
ATOM 1647 O O . THR A 1 218 ? -0.105 16.979 -5.147 1.00 95.88 218 THR A O 1
ATOM 1650 N N . GLU A 1 219 ? 0.209 14.755 -5.219 1.00 96.31 219 GLU A N 1
ATOM 1651 C CA . GLU A 1 219 ? 0.136 14.528 -3.773 1.00 96.31 219 GLU A CA 1
ATOM 1652 C C . GLU A 1 219 ? 1.194 15.344 -3.017 1.00 96.31 219 GLU A C 1
ATOM 1654 O O . GLU A 1 219 ? 0.879 16.036 -2.050 1.00 96.31 219 GLU A O 1
ATOM 1659 N N . ALA A 1 220 ? 2.448 15.331 -3.477 1.00 96.50 220 ALA A N 1
ATOM 1660 C CA . ALA A 1 220 ? 3.534 16.063 -2.832 1.00 96.50 220 ALA A CA 1
ATOM 1661 C C . ALA A 1 220 ? 3.331 17.587 -2.856 1.00 96.50 220 ALA A C 1
ATOM 1663 O O . ALA A 1 220 ? 3.776 18.276 -1.934 1.00 96.50 220 ALA A O 1
ATOM 1664 N N . ALA A 1 221 ? 2.672 18.112 -3.894 1.00 95.69 221 ALA A N 1
ATOM 1665 C CA . ALA A 1 221 ? 2.325 19.525 -3.998 1.00 95.69 221 ALA A CA 1
ATOM 1666 C C . ALA A 1 221 ? 1.158 19.903 -3.071 1.00 95.69 221 ALA A C 1
ATOM 1668 O O . ALA A 1 221 ? 1.220 20.933 -2.405 1.00 95.69 221 ALA A O 1
ATOM 1669 N N . GLN A 1 222 ? 0.119 19.066 -2.998 1.00 94.12 222 GLN A N 1
ATOM 1670 C CA . GLN A 1 222 ? -1.076 19.337 -2.190 1.00 94.12 222 GLN A CA 1
ATOM 1671 C C . GLN A 1 222 ? -0.855 19.105 -0.695 1.00 94.12 222 GLN A C 1
ATOM 1673 O O . GLN A 1 222 ? -1.399 19.828 0.137 1.00 94.12 222 GLN A O 1
ATOM 1678 N N . ARG A 1 223 ? -0.040 18.109 -0.341 1.00 95.19 223 ARG A N 1
ATOM 1679 C CA . ARG A 1 223 ? 0.230 17.704 1.041 1.00 95.19 223 ARG A CA 1
ATOM 1680 C C . ARG A 1 223 ? 1.739 17.765 1.313 1.00 95.19 223 ARG A C 1
ATOM 1682 O O . ARG A 1 223 ? 2.391 16.728 1.476 1.00 95.19 223 ARG A O 1
ATOM 1689 N N . PRO A 1 224 ? 2.334 18.975 1.381 1.00 95.94 224 PRO A N 1
ATOM 1690 C CA . PRO A 1 224 ? 3.788 19.174 1.384 1.00 95.94 224 PRO A CA 1
ATOM 1691 C C . PRO A 1 224 ? 4.496 18.675 2.648 1.00 95.94 224 PRO A C 1
ATOM 1693 O O . PRO A 1 224 ? 5.727 18.593 2.661 1.00 95.94 224 PRO A O 1
ATOM 1696 N N . HIS A 1 225 ? 3.759 18.363 3.712 1.00 95.25 225 HIS A N 1
ATOM 1697 C CA . HIS A 1 225 ? 4.290 17.860 4.982 1.00 95.25 225 HIS A CA 1
ATOM 1698 C C . HIS A 1 225 ? 4.023 16.359 5.190 1.00 95.25 225 HIS A C 1
ATOM 1700 O O . HIS A 1 225 ? 4.220 15.846 6.287 1.00 95.25 225 HIS A O 1
ATOM 1706 N N . SER A 1 226 ? 3.602 15.649 4.142 1.00 96.38 226 SER A N 1
ATOM 1707 C CA . SER A 1 226 ? 3.349 14.207 4.163 1.00 96.38 226 SER A CA 1
ATOM 1708 C C . SER A 1 226 ? 4.627 13.370 3.999 1.00 96.38 226 SER A C 1
ATOM 1710 O O . SER A 1 226 ? 5.663 13.851 3.529 1.00 96.38 226 SER A O 1
ATOM 1712 N N . ARG A 1 227 ? 4.529 12.067 4.301 1.00 96.12 227 ARG A N 1
ATOM 1713 C CA . ARG A 1 227 ? 5.563 11.062 3.968 1.00 96.12 227 ARG A CA 1
ATOM 1714 C C . ARG A 1 227 ? 5.848 11.015 2.463 1.00 96.12 227 ARG A C 1
ATOM 1716 O O . ARG A 1 227 ? 7.007 11.019 2.054 1.00 96.12 227 ARG A O 1
ATOM 1723 N N . ALA A 1 228 ? 4.791 11.056 1.653 1.00 95.75 228 ALA A N 1
ATOM 1724 C CA . ALA A 1 228 ? 4.854 11.131 0.196 1.00 95.75 228 ALA A CA 1
ATOM 1725 C C . ALA A 1 228 ? 5.708 12.314 -0.289 1.00 95.75 228 ALA A C 1
ATOM 1727 O O . ALA A 1 228 ? 6.627 12.133 -1.087 1.00 95.75 228 ALA A O 1
ATOM 1728 N N . ALA A 1 229 ? 5.474 13.512 0.255 1.00 97.19 229 ALA A N 1
ATOM 1729 C CA . ALA A 1 229 ? 6.231 14.708 -0.101 1.00 97.19 229 ALA A CA 1
ATOM 1730 C C . ALA A 1 229 ? 7.712 14.618 0.297 1.00 97.19 229 ALA A C 1
ATOM 1732 O O . ALA A 1 229 ? 8.574 15.127 -0.421 1.00 97.19 229 ALA A O 1
ATOM 1733 N N . VAL A 1 230 ? 8.033 13.971 1.424 1.00 96.94 230 VAL A N 1
ATOM 1734 C CA . VAL A 1 230 ? 9.432 13.733 1.814 1.00 96.94 230 VAL A CA 1
ATOM 1735 C C . VAL A 1 230 ? 10.119 12.801 0.813 1.00 96.94 230 VAL A C 1
ATOM 1737 O O . VAL A 1 230 ? 11.179 13.158 0.303 1.00 96.94 230 VAL A O 1
ATOM 1740 N N . LEU A 1 231 ? 9.509 11.663 0.462 1.00 95.69 231 LEU A N 1
ATOM 1741 C CA . LEU A 1 231 ? 10.071 10.739 -0.536 1.00 95.69 231 LEU A CA 1
ATOM 1742 C C . LEU A 1 231 ? 10.215 11.390 -1.917 1.00 95.69 231 LEU A C 1
ATOM 1744 O O . LEU A 1 231 ? 11.229 11.195 -2.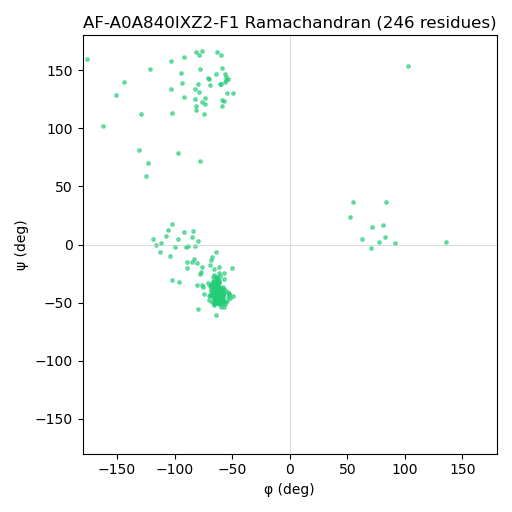589 1.00 95.69 231 LEU A O 1
ATOM 1748 N N . TRP A 1 232 ? 9.243 12.214 -2.317 1.00 96.69 232 TRP A N 1
ATOM 1749 C CA . TRP A 1 232 ? 9.310 12.979 -3.559 1.00 96.69 232 TRP A CA 1
ATOM 1750 C C . TRP A 1 232 ? 10.543 13.886 -3.605 1.00 96.69 232 TRP A C 1
ATOM 1752 O O . TRP A 1 232 ? 11.315 13.835 -4.563 1.00 96.69 232 TRP A O 1
ATOM 1762 N N . ARG A 1 233 ? 10.777 14.664 -2.539 1.00 96.38 233 ARG A N 1
ATOM 1763 C CA . ARG A 1 233 ? 11.941 15.563 -2.421 1.00 96.38 233 ARG A CA 1
ATOM 1764 C C . ARG A 1 233 ? 13.273 14.818 -2.338 1.00 96.38 233 ARG A C 1
ATOM 1766 O O . ARG A 1 233 ? 14.283 15.357 -2.772 1.00 96.38 233 ARG A O 1
ATOM 1773 N N . LEU A 1 234 ? 13.275 13.589 -1.825 1.00 94.25 234 LEU A N 1
ATOM 1774 C CA . LEU A 1 234 ? 14.451 12.708 -1.812 1.00 94.25 234 LEU A CA 1
ATOM 1775 C C . LEU A 1 234 ? 14.707 12.012 -3.153 1.00 94.25 234 LEU A C 1
ATOM 1777 O O . LEU A 1 234 ? 15.630 11.210 -3.263 1.00 94.25 234 LEU A O 1
ATOM 1781 N N . GLY A 1 235 ? 13.910 12.308 -4.180 1.00 92.88 235 GLY A N 1
ATOM 1782 C CA . GLY A 1 235 ? 14.156 11.809 -5.523 1.00 92.88 235 GLY A CA 1
ATOM 1783 C C . GLY A 1 235 ? 13.623 10.402 -5.763 1.00 92.88 235 GLY A C 1
ATOM 1784 O O . GLY A 1 235 ? 14.229 9.671 -6.540 1.00 92.88 235 GLY A O 1
ATOM 1785 N N . MET A 1 236 ? 12.467 10.030 -5.187 1.00 93.69 236 MET A N 1
ATOM 1786 C CA . MET A 1 236 ? 11.793 8.742 -5.466 1.00 93.69 236 MET A CA 1
ATOM 1787 C C . MET A 1 236 ? 11.602 8.432 -6.964 1.00 93.69 236 MET A C 1
ATOM 1789 O O . MET A 1 236 ? 11.444 7.277 -7.346 1.00 93.69 236 MET A O 1
ATOM 1793 N N . ARG A 1 237 ? 11.661 9.460 -7.819 1.00 94.12 237 ARG A N 1
ATOM 1794 C CA . ARG A 1 237 ? 11.652 9.344 -9.282 1.00 94.12 237 ARG A CA 1
ATOM 1795 C C . ARG A 1 237 ? 12.780 8.457 -9.804 1.00 94.12 237 ARG A C 1
ATOM 1797 O O . ARG A 1 237 ? 12.559 7.704 -10.738 1.00 94.12 237 ARG A O 1
ATOM 1804 N N . LEU A 1 238 ? 13.975 8.536 -9.215 1.00 93.38 238 LEU A N 1
ATOM 1805 C CA . LEU A 1 238 ? 15.129 7.758 -9.663 1.00 93.38 238 LEU A CA 1
ATOM 1806 C C . LEU A 1 238 ? 14.901 6.250 -9.499 1.00 93.38 238 LEU A C 1
ATOM 1808 O O . LEU A 1 238 ? 14.892 5.574 -10.525 1.00 93.38 238 LEU A O 1
ATOM 1812 N N . PRO A 1 239 ? 14.667 5.705 -8.285 1.00 92.19 239 PRO A N 1
ATOM 1813 C CA . PRO A 1 239 ? 14.441 4.271 -8.123 1.00 92.19 239 PRO A CA 1
ATOM 1814 C C . PRO A 1 239 ? 13.206 3.773 -8.881 1.00 92.19 239 PRO A C 1
ATOM 1816 O O . PRO A 1 239 ? 13.229 2.642 -9.354 1.00 92.19 239 PRO A O 1
ATOM 1819 N N . ALA A 1 240 ? 12.175 4.608 -9.063 1.00 93.38 240 ALA A N 1
ATOM 1820 C CA . ALA A 1 240 ? 11.022 4.257 -9.889 1.00 93.38 240 ALA A CA 1
ATOM 1821 C C . ALA A 1 240 ? 11.372 4.121 -11.379 1.00 93.38 240 ALA A C 1
ATOM 1823 O O . ALA A 1 240 ? 10.946 3.173 -12.029 1.00 93.38 240 ALA A O 1
ATOM 1824 N N . SER A 1 241 ? 12.189 5.028 -11.921 1.00 91.81 241 SER A N 1
ATOM 1825 C CA . SER A 1 241 ? 12.583 5.003 -13.335 1.00 91.81 241 SER A CA 1
ATOM 1826 C C . SER A 1 241 ? 13.658 3.968 -13.671 1.00 91.81 241 SER A C 1
ATOM 1828 O O . SER A 1 241 ? 13.747 3.549 -14.821 1.00 91.81 241 SER A O 1
ATOM 1830 N N . VAL A 1 242 ? 14.499 3.568 -12.709 1.00 92.00 242 VAL A N 1
ATOM 1831 C CA . VAL A 1 242 ? 15.532 2.528 -12.915 1.00 92.00 242 VAL A CA 1
ATOM 1832 C C . VAL A 1 242 ? 15.141 1.173 -12.322 1.00 92.00 242 VAL A C 1
ATOM 1834 O O . VAL A 1 242 ? 16.012 0.322 -12.099 1.00 92.00 242 VAL A O 1
ATOM 1837 N N . ASN A 1 243 ? 13.850 0.980 -12.046 1.00 93.81 243 ASN A N 1
ATOM 1838 C CA . ASN A 1 243 ? 13.342 -0.178 -11.333 1.00 93.81 243 ASN A CA 1
ATOM 1839 C C . ASN A 1 243 ? 13.717 -1.482 -12.078 1.00 93.81 243 ASN A C 1
ATOM 1841 O O . ASN A 1 243 ? 13.419 -1.637 -13.264 1.00 93.81 243 ASN A O 1
ATOM 1845 N N . PRO A 1 244 ? 14.398 -2.441 -11.419 1.00 92.00 244 PRO A N 1
ATOM 1846 C CA . PRO A 1 244 ? 14.802 -3.701 -12.038 1.00 92.00 244 PRO A CA 1
ATOM 1847 C C . PRO A 1 244 ? 13.628 -4.559 -12.527 1.00 92.00 244 PRO A C 1
ATOM 1849 O O . PRO A 1 244 ? 13.858 -5.416 -13.374 1.00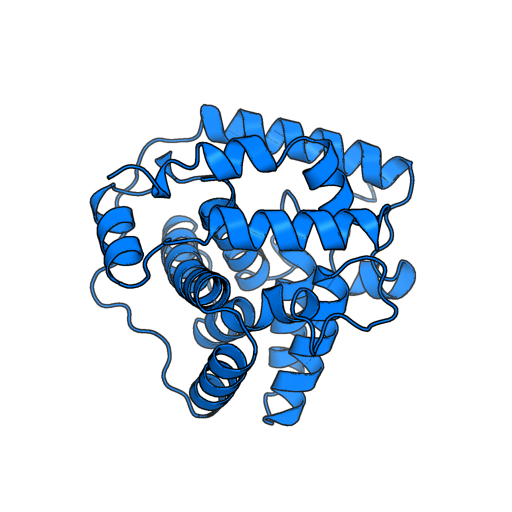 92.00 244 PRO A O 1
ATOM 1852 N N . LEU A 1 245 ? 12.405 -4.331 -12.035 1.00 93.00 245 LEU A N 1
ATOM 1853 C CA . LEU A 1 245 ? 11.198 -5.030 -12.491 1.00 93.00 245 LEU A CA 1
ATOM 1854 C C . LEU A 1 245 ? 10.782 -4.644 -13.921 1.00 93.00 245 LEU A C 1
ATOM 1856 O O . LEU A 1 245 ? 10.026 -5.380 -14.546 1.00 93.00 245 LEU A O 1
ATOM 1860 N N . ASP A 1 246 ? 11.287 -3.522 -14.446 1.00 87.31 246 ASP A N 1
ATOM 1861 C CA . ASP A 1 246 ? 11.022 -3.056 -15.816 1.00 87.31 246 ASP A CA 1
ATOM 1862 C C . ASP A 1 246 ? 12.040 -3.598 -16.840 1.00 87.31 246 ASP A C 1
ATOM 1864 O O . ASP A 1 246 ? 11.939 -3.335 -18.041 1.00 87.31 246 ASP A O 1
ATOM 1868 N N . ARG A 1 247 ? 13.044 -4.363 -16.386 1.00 77.50 247 ARG A N 1
ATOM 1869 C CA . ARG A 1 247 ? 14.042 -4.981 -17.268 1.00 77.50 247 ARG A CA 1
ATOM 1870 C C . ARG A 1 247 ? 13.464 -6.261 -17.870 1.00 77.50 247 ARG A C 1
ATOM 1872 O O . ARG A 1 247 ? 13.194 -7.209 -17.138 1.00 77.50 247 ARG A O 1
ATOM 1879 N N . ARG A 1 248 ? 13.301 -6.268 -19.195 1.00 56.75 248 ARG A N 1
ATOM 1880 C CA . ARG A 1 248 ? 12.964 -7.465 -19.981 1.00 56.75 248 ARG A CA 1
ATOM 1881 C C . ARG A 1 248 ? 14.135 -8.453 -19.995 1.00 56.75 248 ARG A C 1
ATOM 1883 O O . ARG A 1 248 ? 15.300 -8.004 -20.096 1.00 56.75 248 ARG A O 1
#